Protein AF-A0A5K7YTG1-F1 (afdb_monomer)

Organism: NCBI:txid571177

Foldseek 3Di:
DDPQVVVLVVVVVVCVVQPLVRQLVCCCVVVVDDSVRSVVVVVVSVQDDPPADPLLADDPCLQVLQDQDPPPPDPPPPPDDDPDRAAAADPDCLVCLQSLLVQLVSQLVSLVSLLVDDLVSSLVRLVNDPPVCSVLSNDDDDPDPDDDDDRDHSSQVSLVSSCRSHVHDSVVSVVSSVVSVD

Structure (mmCIF, N/CA/C/O backbone):
data_AF-A0A5K7YTG1-F1
#
_entry.id   AF-A0A5K7YTG1-F1
#
loop_
_atom_site.group_PDB
_atom_site.id
_atom_site.type_symbol
_atom_site.label_atom_id
_atom_site.label_alt_id
_atom_site.label_comp_id
_atom_site.label_asym_id
_atom_site.label_entity_id
_atom_site.label_seq_id
_atom_site.pdbx_PDB_ins_code
_atom_site.Cartn_x
_atom_site.Cartn_y
_atom_site.Cartn_z
_atom_site.occupancy
_atom_site.B_iso_or_equiv
_atom_site.auth_seq_id
_atom_site.auth_comp_id
_atom_site.auth_asym_id
_atom_site.auth_atom_id
_atom_site.pdbx_PDB_model_num
ATOM 1 N N . MET A 1 1 ? -2.621 5.189 26.574 1.00 56.22 1 MET A N 1
ATOM 2 C CA . MET A 1 1 ? -3.080 4.664 25.278 1.00 56.22 1 MET A CA 1
ATOM 3 C C . MET A 1 1 ? -3.618 5.835 24.481 1.00 56.22 1 MET A C 1
ATOM 5 O O . MET A 1 1 ? -4.096 6.780 25.099 1.00 56.22 1 MET A O 1
ATOM 9 N N . ASP A 1 2 ? -3.430 5.832 23.161 1.00 80.56 2 ASP A N 1
ATOM 10 C CA . ASP A 1 2 ? -3.987 6.867 22.284 1.00 80.56 2 ASP A CA 1
ATOM 11 C C . ASP A 1 2 ? -5.504 6.657 22.146 1.00 80.56 2 ASP A C 1
ATOM 13 O O . ASP A 1 2 ? -5.976 5.522 22.046 1.00 80.56 2 ASP A O 1
ATOM 17 N N . ARG A 1 3 ? -6.262 7.754 22.127 1.00 82.44 3 ARG A N 1
ATOM 18 C CA . ARG A 1 3 ? -7.716 7.768 21.942 1.00 82.44 3 ARG A CA 1
ATOM 19 C C . ARG A 1 3 ? -8.128 7.113 20.620 1.00 82.44 3 ARG A C 1
ATOM 21 O O . ARG A 1 3 ? -9.207 6.531 20.549 1.00 82.44 3 ARG A O 1
ATOM 28 N N . ILE A 1 4 ? -7.293 7.202 19.580 1.00 82.31 4 ILE A N 1
ATOM 29 C CA . ILE A 1 4 ? -7.548 6.544 18.289 1.00 82.31 4 ILE A CA 1
ATOM 30 C C . ILE A 1 4 ? -7.448 5.019 18.433 1.00 82.31 4 ILE A C 1
ATOM 32 O O . ILE A 1 4 ? -8.312 4.299 17.934 1.00 82.31 4 ILE A O 1
ATOM 36 N N . SER A 1 5 ? -6.442 4.523 19.156 1.00 84.00 5 SER A N 1
ATOM 37 C CA . SER A 1 5 ? -6.257 3.088 19.416 1.00 84.00 5 SER A CA 1
ATOM 38 C C . SER A 1 5 ? -7.388 2.498 20.257 1.00 84.00 5 SER A C 1
ATOM 40 O O . SER A 1 5 ? -7.855 1.394 19.974 1.00 84.00 5 SER A O 1
ATOM 42 N N . GLU A 1 6 ? -7.850 3.238 21.268 1.00 86.00 6 GLU A N 1
ATOM 43 C CA . GLU A 1 6 ? -9.009 2.856 22.084 1.00 86.00 6 GLU A CA 1
ATOM 44 C C . GLU A 1 6 ? -10.272 2.765 21.222 1.00 86.00 6 GLU A C 1
ATOM 46 O O . GLU A 1 6 ? -10.951 1.740 21.235 1.00 86.00 6 GLU A O 1
ATOM 51 N N . LEU A 1 7 ? -10.529 3.783 20.393 1.00 87.12 7 LEU A N 1
ATOM 52 C CA . LEU A 1 7 ? -11.690 3.804 19.507 1.00 87.12 7 LEU A CA 1
ATOM 53 C C . LEU A 1 7 ? -11.659 2.665 18.480 1.00 87.12 7 LEU A C 1
ATOM 55 O O . LEU A 1 7 ? -12.683 2.023 18.264 1.00 87.12 7 LEU A O 1
ATOM 59 N N . LYS A 1 8 ? -10.502 2.383 17.866 1.00 88.00 8 LYS A N 1
ATOM 60 C CA . LYS A 1 8 ? -10.368 1.240 16.951 1.00 88.00 8 LYS A CA 1
ATOM 61 C C . LYS A 1 8 ? -10.681 -0.071 17.667 1.00 88.00 8 LYS A C 1
ATOM 63 O O . LYS A 1 8 ? -11.490 -0.843 17.169 1.00 88.00 8 LYS A O 1
ATOM 68 N N . SER A 1 9 ? -10.097 -0.285 18.844 1.00 87.88 9 SER A N 1
ATOM 69 C CA . SER A 1 9 ? -10.313 -1.511 19.623 1.00 87.88 9 SER A CA 1
ATOM 70 C C . SER A 1 9 ? -11.787 -1.700 19.991 1.00 87.88 9 SER A C 1
ATOM 72 O O . SER A 1 9 ? -12.299 -2.816 19.956 1.00 87.88 9 SER A O 1
ATOM 74 N N . GLU A 1 10 ? -12.491 -0.615 20.326 1.00 88.56 10 GLU A N 1
ATOM 75 C CA . GLU A 1 10 ? -13.936 -0.659 20.556 1.00 88.56 10 GLU A CA 1
ATOM 76 C C . GLU A 1 10 ? -14.699 -1.048 19.288 1.00 88.56 10 GLU A C 1
ATOM 78 O O . GLU A 1 10 ? -15.557 -1.928 19.352 1.00 88.56 10 GLU A O 1
ATOM 83 N N . ILE A 1 11 ? -14.389 -0.431 18.143 1.00 87.19 11 ILE A N 1
ATOM 84 C CA . ILE A 1 11 ? -15.052 -0.743 16.872 1.00 87.19 11 ILE A CA 1
ATOM 85 C C . ILE A 1 11 ? -14.805 -2.204 16.476 1.00 87.19 11 ILE A C 1
ATOM 87 O O . ILE A 1 11 ? -15.769 -2.898 16.158 1.00 87.19 11 ILE A O 1
ATOM 91 N N . ASP A 1 12 ? -13.566 -2.687 16.569 1.00 87.88 12 ASP A N 1
ATOM 92 C CA . ASP A 1 12 ? -13.203 -4.075 16.262 1.00 87.88 12 ASP A CA 1
ATOM 93 C C . ASP A 1 12 ? -13.998 -5.051 17.158 1.00 87.88 12 ASP A C 1
ATOM 95 O O . ASP A 1 12 ? -14.636 -5.980 16.665 1.00 87.88 12 ASP A O 1
ATOM 99 N N . LEU A 1 13 ? -14.099 -4.773 18.466 1.00 90.31 13 LEU A N 1
ATOM 100 C CA . LEU A 1 13 ? -14.924 -5.562 19.394 1.00 90.31 13 LEU A CA 1
ATOM 101 C C . LEU A 1 13 ? -16.416 -5.565 19.029 1.00 90.31 13 LEU A C 1
ATOM 103 O O . LEU A 1 13 ? -17.108 -6.560 19.266 1.00 90.31 13 LEU A O 1
ATOM 107 N N . TYR A 1 14 ? -16.948 -4.455 18.514 1.00 88.69 14 TYR A N 1
ATOM 108 C CA . TYR A 1 14 ? -18.336 -4.398 18.053 1.00 88.69 14 TYR A CA 1
ATOM 109 C C . TYR A 1 14 ? -18.538 -5.194 16.763 1.00 88.69 14 TYR A C 1
ATOM 111 O O . TYR A 1 14 ? -19.533 -5.918 16.670 1.00 88.69 14 TYR A O 1
ATOM 119 N N . ILE A 1 15 ? -17.603 -5.103 15.812 1.00 88.06 15 ILE A N 1
ATOM 120 C CA . ILE A 1 15 ? -17.620 -5.886 14.569 1.00 88.06 15 ILE A CA 1
ATOM 121 C C . ILE A 1 15 ? -17.595 -7.383 14.900 1.00 88.06 15 ILE A C 1
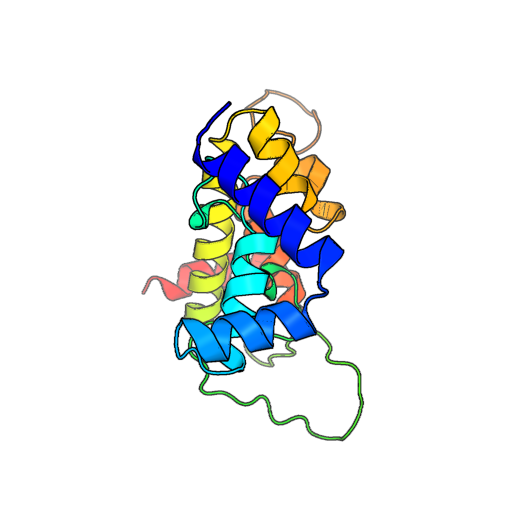ATOM 123 O O . ILE A 1 15 ? -18.460 -8.116 14.422 1.00 88.06 15 ILE A O 1
ATOM 127 N N . ASP A 1 16 ? -16.705 -7.822 15.792 1.00 89.25 16 ASP A N 1
ATOM 128 C CA . ASP A 1 16 ? -16.588 -9.227 16.205 1.00 89.25 16 ASP A CA 1
ATOM 129 C C . ASP A 1 16 ? -17.857 -9.763 16.880 1.00 89.25 16 ASP A C 1
ATOM 131 O O . ASP A 1 16 ? -18.245 -10.918 16.694 1.00 89.25 16 ASP A O 1
ATOM 135 N N . ARG A 1 17 ? -18.529 -8.931 17.686 1.00 91.12 17 ARG A N 1
ATOM 136 C CA . ARG A 1 17 ? -19.741 -9.332 18.419 1.00 91.12 17 ARG A CA 1
ATOM 137 C C . ARG A 1 17 ? -20.987 -9.390 17.545 1.00 91.12 17 ARG A C 1
ATOM 139 O O . ARG A 1 17 ? -21.848 -10.234 17.785 1.00 91.12 17 ARG A O 1
ATOM 146 N N . LEU A 1 18 ? -21.133 -8.447 16.619 1.00 89.56 18 LEU A N 1
ATOM 147 C CA . LEU A 1 18 ? -22.347 -8.284 15.815 1.00 89.56 18 LEU A CA 1
ATOM 148 C C . LEU A 1 18 ? -22.250 -8.987 14.457 1.00 89.56 18 LEU A C 1
ATOM 150 O O . LEU A 1 18 ? -23.279 -9.354 13.892 1.00 89.56 18 LEU A O 1
ATOM 154 N N . GLY A 1 19 ? -21.032 -9.190 13.958 1.00 87.88 19 GLY A N 1
ATOM 155 C CA . GLY A 1 19 ? -20.756 -9.627 12.598 1.00 87.88 19 GLY A CA 1
ATOM 156 C C . GLY A 1 19 ? -20.780 -8.466 11.599 1.00 87.88 19 GLY A C 1
ATOM 157 O O . GLY A 1 19 ? -21.518 -7.489 11.759 1.00 87.88 19 GLY A O 1
ATOM 158 N N . ALA A 1 20 ? -19.983 -8.598 10.534 1.00 84.62 20 ALA A N 1
ATOM 159 C CA . ALA A 1 20 ? -19.834 -7.578 9.494 1.00 84.62 20 ALA A CA 1
ATOM 160 C C . ALA A 1 20 ? -21.176 -7.195 8.843 1.00 84.62 20 ALA A C 1
ATOM 162 O O . ALA A 1 20 ? -21.466 -6.011 8.716 1.00 84.62 20 ALA A O 1
ATOM 163 N N . GLU A 1 21 ? -22.037 -8.172 8.529 1.00 87.25 21 GLU A N 1
ATOM 164 C CA . GLU A 1 21 ? -23.360 -7.926 7.927 1.00 87.25 21 GLU A CA 1
ATOM 165 C C . GLU A 1 21 ? -24.224 -6.997 8.788 1.00 87.25 21 GLU A C 1
ATOM 167 O O . GLU A 1 21 ? -24.794 -6.022 8.297 1.00 87.25 21 GLU A O 1
ATOM 172 N N . LYS A 1 22 ? -24.273 -7.247 10.103 1.00 89.81 22 LYS A N 1
ATOM 173 C CA . LYS A 1 22 ? -25.075 -6.432 11.016 1.00 89.81 22 LYS A CA 1
ATOM 174 C C . LYS A 1 22 ? -24.483 -5.039 11.205 1.00 89.81 22 LYS A C 1
ATOM 176 O O . LYS A 1 22 ? -25.237 -4.080 11.368 1.00 89.81 22 LYS A O 1
ATOM 181 N N . MET A 1 23 ? -23.156 -4.904 11.159 1.00 89.06 23 MET A N 1
ATOM 182 C CA . MET A 1 23 ? -22.534 -3.582 11.164 1.00 89.06 23 MET A CA 1
ATOM 183 C C . MET A 1 23 ? -22.810 -2.800 9.887 1.00 89.06 23 MET A C 1
ATOM 185 O O . MET A 1 23 ? -23.100 -1.609 9.987 1.00 89.06 23 MET A O 1
ATOM 189 N N . THR A 1 24 ? -22.796 -3.441 8.719 1.00 87.81 24 THR A N 1
ATOM 190 C CA . THR A 1 24 ? -23.185 -2.800 7.457 1.00 87.81 24 THR A CA 1
ATOM 191 C C . THR A 1 24 ? -24.612 -2.262 7.544 1.00 87.81 24 THR A C 1
ATOM 193 O O . THR A 1 24 ? -24.826 -1.084 7.265 1.00 87.81 24 THR A O 1
ATOM 196 N N . GLU A 1 25 ? -25.569 -3.056 8.041 1.00 90.31 25 GLU A N 1
ATOM 197 C CA . GLU A 1 25 ? -26.948 -2.593 8.267 1.00 90.31 25 GLU A CA 1
ATOM 198 C C . GLU A 1 25 ? -27.005 -1.364 9.190 1.00 90.31 25 GLU A C 1
ATOM 200 O O . GLU A 1 25 ? -27.645 -0.365 8.859 1.00 90.31 25 GLU A O 1
ATOM 205 N N . ILE A 1 26 ? -26.293 -1.391 10.325 1.00 89.94 26 ILE A N 1
ATOM 206 C CA . ILE A 1 26 ? -26.244 -0.258 11.264 1.00 89.94 26 ILE A CA 1
ATOM 207 C C . ILE A 1 26 ? -25.656 0.985 10.592 1.00 89.94 26 ILE A C 1
ATOM 209 O O . ILE A 1 26 ? -26.180 2.086 10.771 1.00 89.94 26 ILE A O 1
ATOM 213 N N . LEU A 1 27 ? -24.577 0.830 9.824 1.00 90.12 27 LEU A N 1
ATOM 214 C CA . LEU A 1 27 ? -23.927 1.924 9.108 1.00 90.12 27 LEU A CA 1
ATOM 215 C C . LEU A 1 27 ? -24.859 2.542 8.058 1.00 90.12 27 LEU A C 1
ATOM 217 O O . LEU A 1 27 ? -24.967 3.768 7.971 1.00 90.12 27 LEU A O 1
ATOM 221 N N . MET A 1 28 ? -25.588 1.710 7.317 1.00 91.81 28 MET A N 1
ATOM 222 C CA . MET A 1 28 ? -26.582 2.160 6.346 1.00 91.81 28 MET A CA 1
ATOM 223 C C . MET A 1 28 ? -27.742 2.900 7.023 1.00 91.81 28 MET A C 1
ATOM 225 O O . MET A 1 28 ? -28.087 4.009 6.622 1.00 91.81 28 MET A O 1
ATOM 229 N N . GLU A 1 29 ? -28.322 2.331 8.081 1.00 92.19 29 GLU A N 1
ATOM 230 C CA . GLU A 1 29 ? -29.495 2.897 8.756 1.00 92.19 29 GLU A CA 1
ATOM 231 C C . GLU A 1 29 ? -29.180 4.170 9.549 1.00 92.19 29 GLU A C 1
ATOM 233 O O . GLU A 1 29 ? -29.981 5.105 9.578 1.00 92.19 29 GLU A O 1
ATOM 238 N N . ARG A 1 30 ? -28.026 4.216 10.227 1.00 91.75 30 ARG A N 1
ATOM 239 C CA . ARG A 1 30 ? -27.682 5.309 11.152 1.00 91.75 30 ARG A CA 1
ATOM 240 C C . ARG A 1 30 ? -26.937 6.454 10.490 1.00 91.75 30 ARG A C 1
ATOM 242 O O . ARG A 1 30 ? -27.078 7.588 10.944 1.00 91.75 30 ARG A O 1
ATOM 249 N N . PHE A 1 31 ? -26.165 6.171 9.445 1.00 88.19 31 PHE A N 1
ATOM 250 C CA . PHE A 1 31 ? -25.326 7.162 8.768 1.00 88.19 31 PHE A CA 1
ATOM 251 C C . PHE A 1 31 ? -25.732 7.394 7.310 1.00 88.19 31 PHE A C 1
ATOM 253 O O . PHE A 1 31 ? -25.063 8.157 6.615 1.00 88.19 31 PHE A O 1
ATOM 260 N N . ALA A 1 32 ? -26.832 6.778 6.855 1.00 90.25 32 ALA A N 1
ATOM 261 C CA . ALA A 1 32 ? -27.335 6.879 5.484 1.00 90.25 32 ALA A CA 1
ATOM 262 C C . ALA A 1 32 ? -26.274 6.521 4.427 1.00 90.25 32 ALA A C 1
ATOM 264 O O . ALA A 1 32 ? -26.278 7.060 3.318 1.00 90.25 32 ALA A O 1
ATOM 265 N N . LEU A 1 33 ? -25.351 5.620 4.780 1.00 89.94 33 LEU A N 1
ATOM 266 C CA . LEU A 1 33 ? -24.369 5.096 3.841 1.00 89.94 33 LEU A CA 1
ATOM 267 C C . LEU A 1 33 ? -25.057 4.136 2.867 1.00 89.94 33 LEU A C 1
ATOM 269 O O . LEU A 1 33 ? -25.964 3.391 3.233 1.00 89.94 33 LEU A O 1
ATOM 273 N N . SER A 1 34 ? -24.612 4.140 1.614 1.00 91.50 34 SER A N 1
ATOM 274 C CA . SER A 1 34 ? -24.911 3.033 0.701 1.00 91.50 34 SER A CA 1
ATOM 275 C C . SER A 1 34 ? -24.171 1.766 1.138 1.00 91.50 34 SER A C 1
ATOM 277 O O . SER A 1 34 ? -23.158 1.848 1.830 1.00 91.50 34 SER A O 1
ATOM 279 N N . ASP A 1 35 ? -24.637 0.604 0.685 1.00 87.19 35 ASP A N 1
ATOM 280 C CA . ASP A 1 35 ? -24.007 -0.698 0.954 1.00 87.19 35 ASP A CA 1
ATOM 281 C C . ASP A 1 35 ? -22.500 -0.706 0.621 1.00 87.19 35 ASP A C 1
ATOM 283 O O . ASP A 1 35 ? -21.657 -1.075 1.442 1.00 87.19 35 ASP A O 1
ATOM 287 N N . ASN A 1 36 ? -22.139 -0.143 -0.539 1.00 85.38 36 ASN A N 1
ATOM 288 C CA . ASN A 1 36 ? -20.744 0.022 -0.949 1.00 85.38 36 ASN A CA 1
ATOM 289 C C . ASN A 1 36 ? -19.956 0.927 0.009 1.00 85.38 36 ASN A C 1
ATOM 291 O O . ASN A 1 36 ? -18.819 0.620 0.344 1.00 85.38 36 ASN A O 1
ATOM 295 N N . GLN A 1 37 ? -20.538 2.043 0.458 1.00 86.94 37 GLN A N 1
ATOM 296 C CA . GLN A 1 37 ? -19.859 2.965 1.375 1.00 86.94 37 GLN A CA 1
ATOM 297 C C . GLN A 1 37 ? -19.683 2.369 2.773 1.00 86.94 37 GLN A C 1
ATOM 299 O O . GLN A 1 37 ? -18.653 2.599 3.398 1.00 86.94 37 GLN A O 1
ATOM 304 N N . ALA A 1 38 ? -20.670 1.617 3.261 1.00 87.19 38 ALA A N 1
ATOM 305 C CA . ALA A 1 38 ? -20.587 0.926 4.541 1.00 87.19 38 ALA A CA 1
ATOM 306 C C . ALA A 1 38 ? -19.524 -0.182 4.502 1.00 87.19 38 ALA A C 1
ATOM 308 O O . ALA A 1 38 ? -18.687 -0.247 5.399 1.00 87.19 38 ALA A O 1
ATOM 309 N N . SER A 1 39 ? -19.487 -0.969 3.422 1.00 83.31 39 SER A N 1
ATOM 310 C CA . SER A 1 39 ? -18.453 -1.989 3.207 1.00 83.31 39 SER A CA 1
ATOM 311 C C . SER A 1 39 ? -17.055 -1.366 3.133 1.00 83.31 39 SER A C 1
ATOM 313 O O . SER A 1 39 ? -16.175 -1.747 3.895 1.00 83.31 39 SER A O 1
ATOM 315 N N . SER A 1 40 ? -16.870 -0.313 2.324 1.00 83.44 40 SER A N 1
ATOM 316 C CA . SER A 1 40 ? -15.584 0.395 2.240 1.00 83.44 40 SER A CA 1
ATOM 317 C C . SER A 1 40 ? -15.158 1.043 3.560 1.00 83.44 40 SER A C 1
ATOM 319 O O . SER A 1 40 ? -13.965 1.163 3.826 1.00 83.44 40 SER A O 1
ATOM 321 N N . PHE A 1 41 ? -16.105 1.487 4.391 1.00 86.50 41 PHE A N 1
ATOM 322 C CA . PHE A 1 41 ? -15.788 2.003 5.720 1.00 86.50 41 PHE A CA 1
ATOM 323 C C . PHE A 1 41 ? -15.258 0.896 6.637 1.00 86.50 41 PHE A C 1
ATOM 325 O O . PHE A 1 41 ? -14.251 1.107 7.309 1.00 86.50 41 PHE A O 1
ATOM 332 N N . LEU A 1 42 ? -15.905 -0.272 6.654 1.00 87.00 42 LEU A N 1
ATOM 333 C CA . LEU A 1 42 ? -15.442 -1.415 7.443 1.00 87.00 42 LEU A CA 1
ATOM 334 C C . LEU A 1 42 ? -14.057 -1.881 6.984 1.00 87.00 42 LEU A C 1
ATOM 336 O O . LEU A 1 42 ? -13.177 -2.040 7.826 1.00 87.00 42 LEU A O 1
ATOM 340 N N . ASP A 1 43 ? -13.837 -1.974 5.672 1.00 83.19 43 ASP A N 1
ATOM 341 C CA . ASP A 1 43 ? -12.527 -2.305 5.101 1.00 83.19 43 ASP A CA 1
ATOM 342 C C . ASP A 1 43 ? -11.455 -1.287 5.521 1.00 83.19 43 ASP A C 1
ATOM 344 O O . ASP A 1 43 ? -10.319 -1.653 5.818 1.00 83.19 43 ASP A O 1
ATOM 348 N N . LEU A 1 44 ? -11.800 0.005 5.586 1.00 83.69 44 LEU A N 1
ATOM 349 C CA . LEU A 1 44 ? -10.878 1.050 6.033 1.00 83.69 44 LEU A CA 1
ATOM 350 C C . LEU A 1 44 ? -10.540 0.917 7.522 1.00 83.69 44 LEU A C 1
ATOM 352 O O . LEU A 1 44 ? -9.382 1.100 7.895 1.00 83.69 44 LEU A O 1
ATOM 356 N N . ILE A 1 45 ? -11.520 0.598 8.371 1.00 86.94 45 ILE A N 1
ATOM 357 C CA . ILE A 1 45 ? -11.292 0.394 9.807 1.00 86.94 45 ILE A CA 1
ATOM 358 C C . ILE A 1 45 ? -10.432 -0.843 10.061 1.00 86.94 45 ILE A C 1
ATOM 360 O O . ILE A 1 45 ? -9.497 -0.767 10.863 1.00 86.94 45 ILE A O 1
ATOM 364 N N . ASP A 1 46 ? -10.705 -1.951 9.373 1.00 84.00 46 ASP A N 1
ATOM 365 C CA . ASP A 1 46 ? -9.905 -3.176 9.464 1.00 84.00 46 ASP A CA 1
ATOM 366 C C . ASP A 1 46 ? -8.459 -2.912 9.012 1.00 84.00 46 ASP A C 1
ATOM 368 O O . ASP A 1 46 ? -7.475 -3.281 9.667 1.00 84.00 46 ASP A O 1
ATOM 372 N N . ASN A 1 47 ? -8.312 -2.122 7.945 1.00 82.19 47 ASN A N 1
ATOM 373 C CA . ASN A 1 47 ? -7.007 -1.771 7.418 1.00 82.19 47 ASN A CA 1
ATOM 374 C C . ASN A 1 47 ? -6.255 -0.684 8.199 1.00 82.19 47 ASN A C 1
ATOM 376 O O . ASN A 1 47 ? -5.042 -0.532 8.016 1.00 82.19 47 ASN A O 1
ATOM 380 N N . MET A 1 48 ? -6.908 0.022 9.117 1.00 86.75 48 MET A N 1
ATOM 381 C CA . MET A 1 48 ? -6.284 1.089 9.889 1.00 86.75 48 MET A CA 1
ATOM 382 C C . MET A 1 48 ? -5.278 0.540 10.908 1.00 86.75 48 MET A C 1
ATOM 384 O O . MET A 1 48 ? -5.589 -0.342 11.706 1.00 86.75 48 MET A O 1
ATOM 388 N N . ILE A 1 49 ? -4.079 1.121 10.936 1.00 87.56 49 ILE A N 1
ATOM 389 C CA . ILE A 1 49 ? -3.112 0.935 12.023 1.00 87.56 49 ILE A CA 1
ATOM 390 C C . ILE A 1 49 ? -3.088 2.245 12.818 1.00 87.56 49 ILE A C 1
ATOM 392 O O . ILE A 1 49 ? -2.810 3.291 12.224 1.00 87.56 49 ILE A O 1
ATOM 396 N 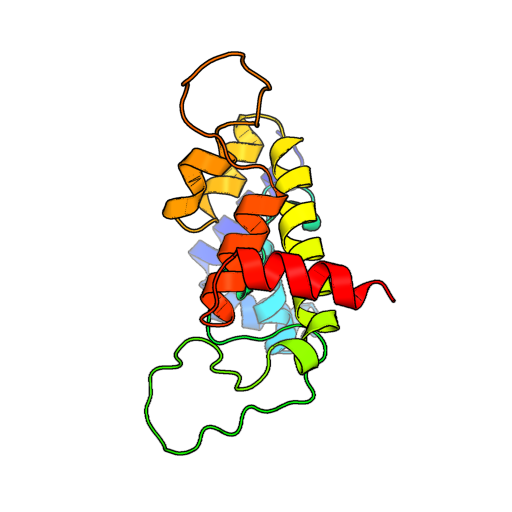N . PRO A 1 50 ? -3.399 2.234 14.129 1.00 86.06 50 PRO A N 1
ATOM 397 C CA . PRO A 1 50 ? -3.423 3.457 14.918 1.00 86.06 50 PRO A CA 1
ATOM 398 C C . PRO A 1 50 ? -2.108 4.234 14.823 1.00 86.06 50 PRO A C 1
ATOM 400 O O . PRO A 1 50 ? -1.016 3.662 14.849 1.00 86.06 50 PRO A O 1
ATOM 403 N N . ASP A 1 51 ? -2.226 5.554 14.696 1.00 84.12 51 ASP A N 1
ATOM 404 C CA . ASP A 1 51 ? -1.105 6.493 14.610 1.00 84.12 51 ASP A CA 1
ATOM 405 C C . ASP A 1 51 ? -0.142 6.255 13.428 1.00 84.12 51 ASP A C 1
ATOM 407 O O . ASP A 1 51 ? 1.021 6.686 13.471 1.00 84.12 51 ASP A O 1
ATOM 411 N N . VAL A 1 52 ? -0.611 5.563 12.384 1.00 87.69 52 VAL A N 1
ATOM 412 C CA . VAL A 1 52 ? 0.055 5.407 11.087 1.00 87.69 52 VAL A CA 1
ATOM 413 C C . VAL A 1 52 ? -0.793 6.095 10.020 1.00 87.69 52 VAL A C 1
ATOM 415 O O . VAL A 1 52 ? -2.001 5.889 9.938 1.00 87.69 52 VAL A O 1
ATOM 418 N N . SER A 1 53 ? -0.155 6.931 9.199 1.00 86.25 53 SER A N 1
ATOM 419 C CA . SER A 1 53 ? -0.832 7.599 8.083 1.00 86.25 53 SER A CA 1
ATOM 420 C C . SER A 1 53 ? -1.281 6.577 7.044 1.00 86.25 53 SER A C 1
ATOM 422 O O . SER A 1 53 ? -0.520 5.662 6.726 1.00 86.25 53 SER A O 1
ATOM 424 N N . TYR A 1 54 ? -2.470 6.766 6.472 1.00 84.19 54 TYR A N 1
ATOM 425 C CA . TYR A 1 54 ? -3.022 5.870 5.452 1.00 84.19 54 TYR A CA 1
ATOM 426 C C . TYR A 1 54 ? -2.061 5.666 4.267 1.00 84.19 54 TYR A C 1
ATOM 428 O O . TYR A 1 54 ? -1.915 4.554 3.777 1.00 84.19 54 TYR A O 1
ATOM 436 N N . GLU A 1 55 ? -1.316 6.699 3.859 1.00 87.50 55 GLU A N 1
ATOM 437 C CA . GLU A 1 55 ? -0.366 6.630 2.739 1.00 87.50 55 GLU A CA 1
ATOM 438 C C . GLU A 1 55 ? 0.861 5.742 3.008 1.00 87.50 55 GLU A C 1
ATOM 440 O O . GLU A 1 55 ? 1.583 5.388 2.074 1.00 87.50 55 GLU A O 1
ATOM 445 N N . ALA A 1 56 ? 1.125 5.404 4.275 1.00 89.62 56 ALA A N 1
ATOM 446 C CA . ALA A 1 56 ? 2.189 4.484 4.668 1.00 89.62 56 ALA A CA 1
ATOM 447 C C . ALA A 1 56 ? 1.726 3.019 4.685 1.00 89.62 56 ALA A C 1
ATOM 449 O O . ALA A 1 56 ? 2.552 2.133 4.880 1.00 89.62 56 ALA A O 1
ATOM 450 N N . ILE A 1 57 ? 0.434 2.753 4.494 1.00 89.25 57 ILE A N 1
ATOM 451 C CA . ILE A 1 57 ? -0.135 1.405 4.470 1.00 89.25 57 ILE A CA 1
ATOM 452 C C . ILE A 1 57 ? -0.206 0.953 3.002 1.00 89.25 57 ILE A C 1
ATOM 454 O O . ILE A 1 57 ? -0.629 1.738 2.151 1.00 89.25 57 ILE A O 1
ATOM 458 N N . PRO A 1 58 ? 0.239 -0.272 2.657 1.00 88.38 58 PRO A N 1
ATOM 459 C CA . PRO A 1 58 ? 0.080 -0.777 1.300 1.00 88.38 58 PRO A CA 1
ATOM 460 C C . PRO A 1 58 ? -1.404 -0.889 0.968 1.00 88.38 58 PRO A C 1
ATOM 462 O O . PRO A 1 58 ? -2.188 -1.391 1.768 1.00 88.38 58 PRO A O 1
ATOM 465 N N . GLU A 1 59 ? -1.786 -0.460 -0.226 1.00 85.56 59 GLU A N 1
ATOM 466 C CA . GLU A 1 59 ? -3.152 -0.676 -0.683 1.00 85.56 59 GLU A CA 1
ATOM 467 C C . GLU A 1 59 ? -3.316 -2.094 -1.241 1.00 85.56 59 GLU A C 1
ATOM 469 O O . GLU A 1 59 ? -2.400 -2.620 -1.876 1.00 85.56 59 GLU A O 1
ATOM 474 N N . ASP A 1 60 ? -4.504 -2.683 -1.094 1.00 82.19 60 ASP A N 1
ATOM 475 C CA . ASP A 1 60 ? -4.795 -4.074 -1.487 1.00 82.19 60 ASP A CA 1
ATOM 476 C C . ASP A 1 60 ? -4.390 -4.405 -2.928 1.00 82.19 60 ASP A C 1
ATOM 478 O O . ASP A 1 60 ? -3.928 -5.503 -3.252 1.00 82.19 60 ASP A O 1
ATOM 482 N N . TRP A 1 61 ? -4.532 -3.429 -3.825 1.00 83.81 61 TRP A N 1
ATOM 483 C CA . TRP A 1 61 ? -4.217 -3.618 -5.232 1.00 83.81 61 TRP A CA 1
ATOM 484 C C . TRP A 1 61 ? -2.714 -3.715 -5.499 1.00 83.81 61 TRP A C 1
ATOM 486 O O . TRP A 1 61 ? -2.368 -4.219 -6.567 1.00 83.81 61 TRP A O 1
ATOM 496 N N . PHE A 1 62 ? -1.820 -3.279 -4.594 1.00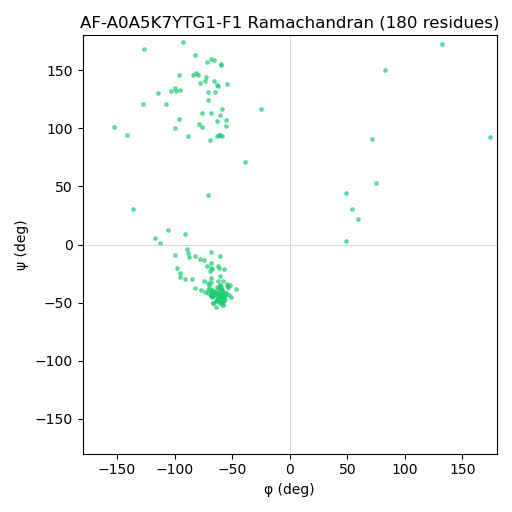 87.38 62 PHE A N 1
ATOM 497 C CA . PHE A 1 62 ? -0.363 -3.208 -4.815 1.00 87.38 62 PHE A CA 1
ATOM 498 C C . PHE A 1 62 ? 0.226 -4.543 -5.265 1.00 87.38 62 PHE A C 1
ATOM 500 O O . PHE A 1 62 ? 1.117 -4.552 -6.110 1.00 87.38 62 PHE A O 1
ATOM 507 N N . PHE A 1 63 ? -0.305 -5.666 -4.784 1.00 83.50 63 PHE A N 1
ATOM 508 C CA . PHE A 1 63 ? 0.188 -6.996 -5.156 1.00 83.50 63 PHE A CA 1
ATOM 509 C C . PHE A 1 63 ? -0.802 -7.817 -5.986 1.00 83.50 63 PHE A C 1
ATOM 511 O O . PHE A 1 63 ? -0.487 -8.948 -6.369 1.00 83.50 63 PHE A O 1
ATOM 518 N N . ASP A 1 64 ? -1.979 -7.272 -6.314 1.00 82.31 64 ASP A N 1
ATOM 519 C CA . ASP A 1 64 ? -2.908 -7.953 -7.214 1.00 82.31 64 ASP A CA 1
ATOM 520 C C . ASP A 1 64 ? -2.437 -7.823 -8.666 1.00 82.31 64 ASP A C 1
ATOM 522 O O . ASP A 1 64 ? -2.682 -6.826 -9.341 1.00 82.31 64 ASP A O 1
ATOM 526 N N . VAL A 1 65 ? -1.813 -8.879 -9.185 1.00 76.88 65 VAL A N 1
ATOM 527 C CA . VAL A 1 65 ? -1.318 -8.947 -10.569 1.00 76.88 65 VAL A CA 1
ATOM 528 C C . VAL A 1 65 ? -2.408 -8.806 -11.645 1.00 76.88 65 VAL A C 1
ATOM 530 O O . VAL A 1 65 ? -2.079 -8.707 -12.827 1.00 76.88 65 VAL A O 1
ATOM 533 N N . ARG A 1 66 ? -3.692 -8.831 -11.268 1.00 68.12 66 ARG A N 1
ATOM 534 C CA . ARG A 1 66 ? -4.851 -8.786 -12.174 1.00 68.12 66 ARG A CA 1
ATOM 535 C C . ARG A 1 66 ? -5.449 -7.390 -12.315 1.00 68.12 66 ARG A C 1
ATOM 537 O O . ARG A 1 66 ? -6.187 -7.159 -13.270 1.00 68.12 66 ARG A O 1
ATOM 544 N N . VAL A 1 67 ? -5.182 -6.500 -11.364 1.00 65.25 67 VAL A N 1
ATOM 545 C CA . VAL A 1 67 ? -5.784 -5.162 -11.296 1.00 65.25 67 VAL A CA 1
ATOM 546 C C . VAL A 1 67 ? -4.836 -4.146 -11.925 1.00 65.25 67 VAL A C 1
ATOM 548 O O . VAL A 1 67 ? -3.621 -4.284 -11.823 1.00 65.25 67 VAL A O 1
ATOM 551 N N . HIS A 1 68 ? -5.374 -3.119 -12.575 1.00 62.31 68 HIS A N 1
ATOM 552 C CA . HIS A 1 68 ? -4.618 -1.945 -13.007 1.00 62.31 68 HIS A CA 1
ATOM 553 C C . HIS A 1 68 ? -5.340 -0.713 -12.479 1.00 62.31 68 HIS A C 1
ATOM 555 O O . HIS A 1 68 ? -6.514 -0.556 -12.780 1.00 62.31 68 HIS A O 1
ATOM 561 N N . ARG A 1 69 ? -4.692 0.120 -11.658 1.00 56.91 69 ARG A N 1
ATOM 562 C CA . ARG A 1 69 ? -5.391 1.230 -10.982 1.00 56.91 69 ARG A CA 1
ATOM 563 C C . ARG A 1 69 ? -5.286 2.566 -11.716 1.00 56.91 69 ARG A C 1
ATOM 565 O O . ARG A 1 69 ? -6.160 3.418 -11.573 1.00 56.91 69 ARG A O 1
ATOM 572 N N . VAL A 1 70 ? -4.221 2.790 -12.487 1.00 51.53 70 VAL A N 1
ATOM 573 C CA . VAL A 1 70 ? -3.998 4.095 -13.121 1.00 51.53 70 VAL A CA 1
ATOM 574 C C . VAL A 1 70 ? -4.876 4.236 -14.369 1.00 51.53 70 VAL A C 1
ATOM 576 O O . VAL A 1 70 ? -4.579 3.673 -15.419 1.00 51.53 70 VAL A O 1
ATOM 579 N N . GLY A 1 71 ? -5.952 5.021 -14.230 1.00 45.31 71 GLY A N 1
ATOM 580 C CA . GLY A 1 71 ? -6.762 5.556 -15.327 1.00 45.31 71 GLY A CA 1
ATOM 581 C C . GLY A 1 71 ? -7.692 4.559 -16.020 1.00 45.31 71 GLY A C 1
ATOM 582 O O . GLY A 1 71 ? -7.640 4.497 -17.247 1.00 45.31 71 GLY A O 1
ATOM 583 N N . ASP A 1 72 ? -8.534 3.835 -15.263 1.00 46.62 72 ASP A N 1
ATOM 584 C CA . ASP A 1 72 ? -9.560 2.847 -15.684 1.00 46.62 72 ASP A CA 1
ATOM 585 C C . ASP A 1 72 ? -10.356 3.196 -16.969 1.00 46.62 72 ASP A C 1
ATOM 587 O O . ASP A 1 72 ? -11.552 3.480 -16.976 1.00 46.62 72 ASP A O 1
ATOM 591 N N . THR A 1 73 ? -9.687 3.130 -18.117 1.00 36.78 73 THR A N 1
ATOM 592 C CA . THR A 1 73 ? -10.248 3.244 -19.469 1.00 36.78 73 THR A CA 1
ATOM 593 C C . THR A 1 73 ? -9.656 2.188 -20.387 1.00 36.78 73 THR A C 1
ATOM 595 O O . THR A 1 73 ? -9.579 2.378 -21.591 1.00 36.78 73 THR A O 1
ATOM 598 N N . TYR A 1 74 ? -9.291 1.028 -19.847 1.00 40.12 74 TYR A N 1
ATOM 599 C CA . TYR A 1 74 ? -9.164 -0.178 -20.653 1.00 40.12 74 TYR A CA 1
ATOM 600 C C . TYR A 1 74 ? -9.690 -1.350 -19.843 1.00 40.12 74 TYR A C 1
ATOM 602 O O . TYR A 1 74 ? -8.964 -1.992 -19.089 1.00 40.12 74 TYR A O 1
ATOM 610 N N . SER A 1 75 ? -10.970 -1.662 -20.046 1.00 37.22 75 SER A N 1
ATOM 611 C CA . SER A 1 75 ? -11.449 -3.018 -19.842 1.00 37.22 75 SER A CA 1
ATOM 612 C C . SER A 1 75 ? -10.574 -3.913 -20.715 1.00 37.22 75 SER A C 1
ATOM 614 O O . SER A 1 75 ? -10.710 -3.959 -21.939 1.00 37.22 75 SER A O 1
ATOM 616 N N . VAL A 1 76 ? -9.604 -4.589 -20.098 1.00 40.91 76 VAL A N 1
ATOM 617 C CA . VAL A 1 76 ? -8.917 -5.696 -20.750 1.00 40.91 76 VAL A CA 1
ATOM 618 C C . VAL A 1 76 ? -10.010 -6.726 -20.974 1.00 40.91 76 VAL A C 1
ATOM 620 O O . VAL A 1 76 ? -10.375 -7.471 -20.068 1.00 40.91 76 VAL A O 1
ATOM 623 N N . SER A 1 77 ? -10.613 -6.682 -22.163 1.00 35.25 77 SER A N 1
ATOM 624 C CA . SER A 1 77 ? -11.656 -7.603 -22.574 1.00 35.25 77 SER A CA 1
ATOM 625 C C . SER A 1 77 ? -11.079 -8.998 -22.400 1.00 35.25 77 SER A C 1
ATOM 627 O O . SER A 1 77 ? -10.175 -9.396 -23.144 1.00 35.25 77 SER A O 1
ATOM 629 N N . GLN A 1 78 ? -11.566 -9.701 -21.380 1.00 40.62 78 GLN A N 1
ATOM 630 C CA . GLN A 1 78 ? -11.307 -11.110 -21.169 1.00 40.62 78 GLN A CA 1
ATOM 631 C C . GLN A 1 78 ? -11.862 -11.836 -22.390 1.00 40.62 78 GLN A C 1
ATOM 633 O O . GLN A 1 78 ? -13.055 -12.120 -22.480 1.00 40.62 78 GLN A O 1
ATOM 638 N N . LYS A 1 79 ? -11.001 -12.081 -23.379 1.00 35.34 79 LYS A N 1
ATOM 639 C CA . LYS A 1 79 ? -11.301 -13.076 -24.395 1.00 35.34 79 LYS A CA 1
ATOM 640 C C . LYS A 1 79 ? -11.253 -14.419 -23.681 1.00 35.34 79 LYS A C 1
ATOM 642 O O . LYS A 1 79 ? -10.197 -14.830 -23.214 1.00 35.34 79 LYS A O 1
ATOM 647 N N . ASP A 1 80 ? -12.424 -15.029 -23.594 1.00 35.03 80 ASP A N 1
ATOM 648 C CA . ASP A 1 80 ? -12.672 -16.396 -23.157 1.00 35.03 80 ASP A CA 1
ATOM 649 C C . ASP A 1 80 ? -12.471 -16.656 -21.663 1.00 35.03 80 ASP A C 1
ATOM 651 O O . ASP A 1 80 ? -11.385 -17.024 -21.221 1.00 35.03 80 ASP A O 1
ATOM 655 N N . GLY A 1 81 ? -13.566 -16.490 -20.903 1.00 37.75 81 GLY A N 1
ATOM 656 C CA . GLY A 1 81 ? -14.209 -17.509 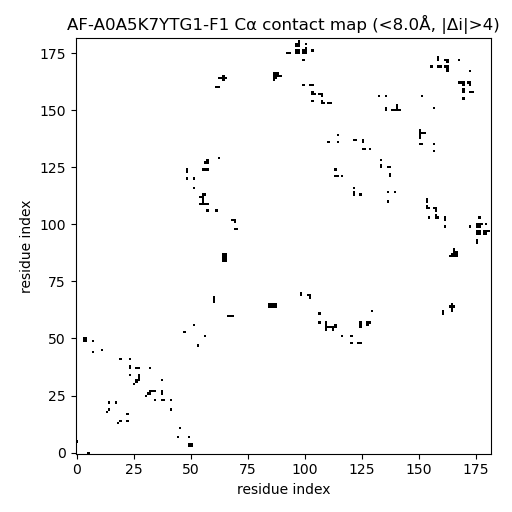-20.044 1.00 37.75 81 GLY A CA 1
ATOM 657 C C . GLY A 1 81 ? -13.380 -18.350 -19.062 1.00 37.75 81 GLY A C 1
ATOM 658 O O . GLY A 1 81 ? -13.929 -19.217 -18.385 1.00 37.75 81 GLY A O 1
ATOM 659 N N . SER A 1 82 ? -12.080 -18.123 -18.947 1.00 37.50 82 SER A N 1
ATOM 660 C CA . SER A 1 82 ? -11.166 -18.873 -18.105 1.00 37.50 82 SER A CA 1
ATOM 661 C C . SER A 1 82 ? -10.939 -18.082 -16.825 1.00 37.50 82 SER A C 1
ATOM 663 O O . SER A 1 82 ? -10.197 -17.105 -16.747 1.00 37.50 82 SER A O 1
ATOM 665 N N . LYS A 1 83 ? -11.649 -18.517 -15.786 1.00 44.31 83 LYS A N 1
ATOM 666 C CA . LYS A 1 83 ? -11.442 -18.103 -14.402 1.00 44.31 83 LYS A CA 1
ATOM 667 C C . LYS A 1 83 ? -10.006 -18.441 -13.990 1.00 44.31 83 LYS A C 1
ATOM 669 O O . LYS A 1 83 ? -9.751 -19.569 -13.580 1.00 44.31 83 LYS A O 1
ATOM 674 N N . ARG A 1 84 ? -9.088 -17.481 -14.143 1.00 45.00 84 ARG A N 1
ATOM 675 C CA . ARG A 1 84 ? -7.840 -17.257 -13.381 1.00 45.00 84 ARG A CA 1
ATOM 676 C C . ARG A 1 84 ? -7.087 -16.115 -14.069 1.00 45.00 84 ARG A C 1
ATOM 678 O O . ARG A 1 84 ? -6.351 -16.335 -15.026 1.00 45.00 84 ARG A O 1
ATOM 685 N N . GLY A 1 85 ? -7.324 -14.887 -13.604 1.00 45.53 85 GLY A N 1
ATOM 686 C CA . GLY A 1 85 ? -6.606 -13.704 -14.075 1.00 45.53 85 GLY A CA 1
ATOM 687 C C . GLY A 1 85 ? -5.108 -13.880 -13.841 1.00 45.53 85 GLY A C 1
ATOM 688 O O . GLY A 1 85 ? -4.675 -14.054 -12.705 1.00 45.53 85 GLY A O 1
ATOM 689 N N . GLY A 1 86 ? -4.345 -13.913 -14.929 1.00 53.91 86 GLY A N 1
ATOM 690 C CA . GLY A 1 86 ? -2.890 -13.866 -14.900 1.00 53.91 86 GLY A CA 1
ATOM 691 C C . GLY A 1 86 ? -2.388 -12.427 -15.026 1.00 53.91 86 GLY A C 1
ATOM 692 O O . GLY A 1 86 ? -3.186 -11.522 -15.274 1.00 53.91 86 GLY A O 1
ATOM 693 N N . PRO A 1 87 ? -1.073 -12.217 -14.893 1.00 63.88 87 PRO A N 1
ATOM 694 C CA . PRO A 1 87 ? -0.486 -10.893 -15.013 1.00 63.88 87 PRO A CA 1
ATOM 695 C C . PRO A 1 87 ? -0.754 -10.256 -16.385 1.00 63.88 87 PRO A C 1
ATOM 697 O O . PRO A 1 87 ? -0.976 -10.953 -17.384 1.00 63.88 87 PRO A O 1
ATOM 700 N N . ILE A 1 88 ? -0.735 -8.923 -16.435 1.00 68.12 88 ILE A N 1
ATOM 701 C CA . ILE A 1 88 ? -1.062 -8.124 -17.618 1.00 68.12 88 ILE A CA 1
ATOM 702 C C . ILE A 1 88 ? -0.052 -8.434 -18.727 1.00 68.12 88 ILE A C 1
ATOM 704 O O . ILE A 1 88 ? 1.102 -8.010 -1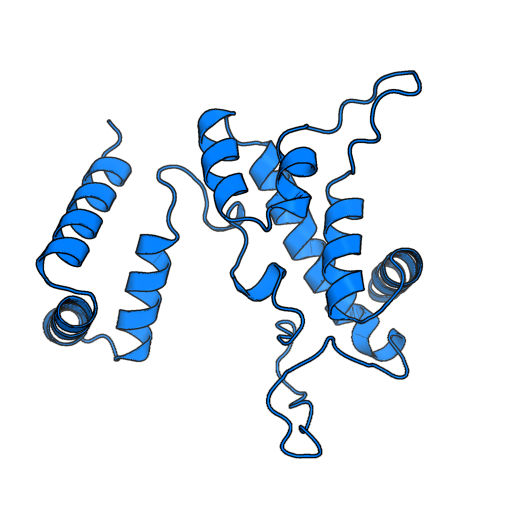8.699 1.00 68.12 88 ILE A O 1
ATOM 708 N N . ARG A 1 89 ? -0.491 -9.177 -19.748 1.00 62.22 89 ARG A N 1
ATOM 709 C CA . ARG A 1 89 ? 0.330 -9.500 -20.921 1.00 62.22 89 ARG A CA 1
ATOM 710 C C . ARG A 1 89 ? 0.176 -8.421 -21.981 1.00 62.22 89 ARG A C 1
ATOM 712 O O . ARG A 1 89 ? -0.713 -8.487 -22.828 1.00 62.22 89 ARG A O 1
ATOM 719 N N . CYS A 1 90 ? 1.065 -7.434 -21.962 1.00 59.47 90 CYS A N 1
ATOM 720 C CA . CYS A 1 90 ? 1.068 -6.375 -22.962 1.00 59.47 90 CYS A CA 1
ATOM 721 C C . CYS A 1 90 ? 2.101 -6.626 -24.072 1.00 59.47 90 CYS A C 1
ATOM 723 O O . CYS A 1 90 ? 3.272 -6.875 -23.804 1.00 59.47 90 CYS A O 1
ATOM 725 N N . LYS A 1 91 ? 1.689 -6.482 -25.342 1.00 58.84 91 LYS A N 1
ATOM 726 C CA . LYS A 1 91 ? 2.602 -6.546 -26.503 1.00 58.84 91 LYS A CA 1
ATOM 727 C C . LYS A 1 91 ? 3.586 -5.368 -26.561 1.00 58.84 91 LYS A C 1
ATOM 729 O O . LYS A 1 91 ? 4.600 -5.460 -27.243 1.00 58.84 91 LYS A O 1
ATOM 734 N N . SER A 1 92 ? 3.279 -4.247 -25.901 1.00 70.50 92 SER A N 1
ATOM 735 C CA . SER A 1 92 ? 4.146 -3.067 -25.857 1.00 70.50 92 SER A CA 1
ATOM 736 C C . SER A 1 92 ? 3.926 -2.256 -24.580 1.00 70.50 92 SER A C 1
ATOM 738 O O . SER A 1 92 ? 3.003 -1.446 -24.490 1.00 70.50 92 SER A O 1
ATOM 740 N N . LEU A 1 93 ? 4.828 -2.430 -23.613 1.00 74.12 93 LEU A N 1
ATOM 741 C CA . LEU A 1 93 ? 4.846 -1.669 -22.357 1.00 74.12 93 LEU A CA 1
ATOM 742 C C . LEU A 1 93 ? 5.032 -0.161 -22.570 1.00 74.12 93 LEU A C 1
ATOM 744 O O . LEU A 1 93 ? 4.624 0.628 -21.728 1.00 74.12 93 LEU A O 1
ATOM 748 N N . LYS A 1 94 ? 5.554 0.257 -23.731 1.00 78.62 94 LYS A N 1
ATOM 749 C CA . LYS A 1 94 ? 5.684 1.674 -24.101 1.00 78.62 94 LYS A CA 1
ATOM 750 C C . LYS A 1 94 ? 4.355 2.429 -24.012 1.00 78.62 94 LYS A C 1
ATOM 752 O O . LYS A 1 94 ? 4.354 3.594 -23.636 1.00 78.62 94 LYS A O 1
ATOM 757 N N . LYS A 1 95 ? 3.233 1.776 -24.337 1.00 79.31 95 LYS A N 1
ATOM 758 C CA . LYS A 1 95 ? 1.896 2.391 -24.256 1.00 79.31 95 LYS A CA 1
ATOM 759 C C . LYS A 1 95 ? 1.439 2.657 -22.819 1.00 79.31 95 LYS A C 1
ATOM 761 O O . LYS A 1 95 ? 0.613 3.532 -22.619 1.00 79.31 95 LYS A O 1
ATOM 766 N N . PHE A 1 96 ? 2.007 1.937 -21.857 1.00 79.44 96 PHE A N 1
ATOM 767 C CA . PHE A 1 96 ? 1.695 2.021 -20.432 1.00 79.44 96 PHE A CA 1
ATOM 768 C C . PHE A 1 96 ? 2.800 2.743 -19.654 1.00 79.44 96 PHE A C 1
ATOM 770 O O . PHE A 1 96 ? 2.837 2.675 -18.436 1.00 79.44 96 PHE A O 1
ATOM 777 N N . ALA A 1 97 ? 3.737 3.420 -20.331 1.00 84.31 97 ALA A N 1
ATOM 778 C CA . ALA A 1 97 ? 4.902 4.009 -19.671 1.00 84.31 97 ALA A CA 1
ATOM 779 C C . ALA A 1 97 ? 4.525 5.036 -18.590 1.00 84.31 97 ALA A C 1
ATOM 781 O O . ALA A 1 97 ? 5.184 5.091 -17.554 1.00 84.31 97 ALA A O 1
ATOM 782 N N . LYS A 1 98 ? 3.455 5.809 -18.821 1.00 85.31 98 LYS A N 1
ATOM 783 C CA . LYS A 1 98 ? 2.895 6.734 -17.831 1.00 85.31 98 LYS A CA 1
ATOM 784 C C . LYS A 1 98 ? 2.358 5.972 -16.618 1.00 85.31 98 LYS A C 1
ATOM 786 O O . LYS A 1 98 ? 2.813 6.217 -15.509 1.00 85.31 98 LYS A O 1
ATOM 791 N N . ASP A 1 99 ? 1.479 5.005 -16.848 1.00 85.38 99 ASP A N 1
ATOM 792 C CA . ASP A 1 99 ? 0.846 4.234 -15.779 1.00 85.38 99 ASP A CA 1
ATOM 793 C C . ASP A 1 99 ? 1.861 3.439 -14.949 1.00 85.38 99 ASP A C 1
ATOM 795 O O . ASP A 1 99 ? 1.820 3.467 -13.726 1.00 85.38 99 ASP A O 1
ATOM 799 N N . ILE A 1 100 ? 2.833 2.803 -15.610 1.00 87.56 100 ILE A N 1
ATOM 800 C CA . ILE A 1 100 ? 3.960 2.111 -14.973 1.00 87.56 100 ILE A CA 1
ATOM 801 C C . ILE A 1 100 ? 4.744 3.071 -14.072 1.00 87.56 100 ILE A C 1
ATOM 803 O O . ILE A 1 100 ? 5.172 2.683 -12.986 1.00 87.56 100 ILE A O 1
ATOM 807 N N . ARG A 1 101 ? 4.965 4.316 -14.519 1.00 88.62 101 ARG A N 1
ATOM 808 C CA . ARG A 1 101 ? 5.677 5.329 -13.733 1.00 88.62 101 ARG A CA 1
ATOM 809 C C . ARG A 1 101 ? 4.882 5.717 -12.493 1.00 88.62 101 ARG A C 1
ATOM 811 O O . ARG A 1 101 ? 5.447 5.707 -11.406 1.00 88.62 101 ARG A O 1
ATOM 818 N N . GLU A 1 102 ? 3.609 6.051 -12.670 1.00 90.12 102 GLU A N 1
ATOM 819 C CA . GLU A 1 102 ? 2.724 6.491 -11.589 1.00 90.12 102 GLU A CA 1
ATOM 820 C C . GLU A 1 102 ? 2.536 5.386 -10.547 1.00 90.12 102 GLU A C 1
ATOM 822 O O . GLU A 1 102 ? 2.724 5.628 -9.359 1.00 90.12 102 GLU A O 1
ATOM 827 N N . GLU A 1 103 ? 2.285 4.153 -10.987 1.00 90.12 103 GLU A N 1
ATOM 828 C CA . GLU A 1 103 ? 2.168 2.994 -10.103 1.00 90.12 103 GLU A CA 1
ATOM 829 C C . GLU A 1 103 ? 3.458 2.750 -9.308 1.00 90.12 103 GLU A C 1
ATOM 831 O O . GLU A 1 103 ? 3.429 2.616 -8.083 1.00 90.12 103 GLU A O 1
ATOM 836 N N . ARG A 1 104 ? 4.611 2.750 -9.993 1.00 92.12 104 ARG A N 1
ATOM 837 C CA . ARG A 1 104 ? 5.922 2.602 -9.349 1.00 92.12 104 ARG A CA 1
ATOM 838 C C . ARG A 1 104 ? 6.164 3.706 -8.323 1.00 92.12 104 ARG A C 1
ATOM 840 O O . ARG A 1 104 ? 6.707 3.424 -7.259 1.00 92.12 104 ARG A O 1
ATOM 847 N N . ASP A 1 105 ? 5.828 4.949 -8.655 1.00 92.62 105 ASP A N 1
ATOM 848 C CA . ASP A 1 105 ? 6.052 6.097 -7.777 1.00 92.62 105 ASP A CA 1
ATOM 849 C C . ASP A 1 105 ? 5.184 6.005 -6.514 1.00 92.62 105 ASP A C 1
ATOM 851 O O . ASP A 1 105 ? 5.727 6.155 -5.424 1.00 92.62 105 ASP A O 1
ATOM 855 N N . ILE A 1 106 ? 3.903 5.637 -6.640 1.00 92.56 106 ILE A N 1
ATOM 856 C CA . ILE A 1 106 ? 3.008 5.411 -5.491 1.00 92.56 106 ILE A CA 1
ATOM 857 C C . ILE A 1 106 ? 3.582 4.332 -4.564 1.00 92.56 106 ILE A C 1
ATOM 859 O O . ILE A 1 106 ? 3.776 4.579 -3.376 1.00 92.56 106 ILE A O 1
ATOM 863 N N . ILE A 1 107 ? 3.931 3.160 -5.107 1.00 93.00 107 ILE A N 1
ATOM 864 C CA . ILE A 1 107 ? 4.461 2.044 -4.306 1.00 93.00 107 ILE A CA 1
ATOM 865 C C . ILE A 1 107 ? 5.786 2.436 -3.640 1.00 93.00 107 ILE A C 1
ATOM 867 O O . ILE A 1 107 ? 5.992 2.169 -2.456 1.00 93.00 107 ILE A O 1
ATOM 871 N N . ARG A 1 108 ? 6.692 3.090 -4.380 1.00 94.56 108 ARG A N 1
ATOM 872 C CA . ARG A 1 108 ? 7.969 3.582 -3.841 1.00 94.56 108 ARG A CA 1
ATOM 873 C C . ARG A 1 108 ? 7.734 4.533 -2.670 1.00 94.56 108 ARG A C 1
ATOM 875 O O . ARG A 1 108 ? 8.412 4.405 -1.652 1.00 94.56 108 ARG A O 1
ATOM 882 N N . ASP A 1 109 ? 6.825 5.488 -2.826 1.00 94.06 109 ASP A N 1
ATOM 883 C CA . ASP A 1 109 ? 6.578 6.526 -1.829 1.00 94.06 109 ASP A CA 1
ATOM 884 C C . ASP A 1 109 ? 5.950 5.925 -0.563 1.00 94.06 109 ASP A C 1
ATOM 886 O O . ASP A 1 109 ? 6.405 6.235 0.539 1.00 94.06 109 ASP A O 1
ATOM 890 N N . THR A 1 110 ? 5.032 4.962 -0.695 1.00 94.12 110 THR A N 1
ATOM 891 C CA . THR A 1 110 ? 4.500 4.195 0.444 1.00 94.12 110 THR A CA 1
ATOM 892 C C . THR A 1 110 ? 5.597 3.429 1.191 1.00 94.12 110 THR A C 1
ATOM 894 O O . THR A 1 110 ? 5.646 3.474 2.422 1.00 94.12 110 THR A O 1
ATOM 897 N N . ILE A 1 111 ? 6.536 2.781 0.488 1.00 93.12 111 ILE A N 1
ATOM 898 C CA . ILE A 1 111 ? 7.674 2.092 1.131 1.00 93.12 111 ILE A CA 1
ATOM 899 C C . ILE A 1 111 ? 8.556 3.090 1.889 1.00 93.12 111 ILE A C 1
ATOM 901 O O . ILE A 1 111 ? 8.959 2.839 3.026 1.00 93.12 111 ILE A O 1
ATOM 905 N N . GLN A 1 112 ? 8.837 4.250 1.290 1.00 92.88 112 GLN A N 1
ATOM 906 C CA . GLN A 1 112 ? 9.622 5.298 1.946 1.00 92.88 112 GLN A CA 1
ATOM 907 C C . GLN A 1 112 ? 8.932 5.849 3.194 1.00 92.88 112 GLN A C 1
ATOM 909 O O . GLN A 1 112 ? 9.612 6.171 4.168 1.00 92.88 112 GLN A O 1
ATOM 914 N N . LEU A 1 113 ? 7.605 5.979 3.179 1.00 93.00 113 LEU A N 1
ATOM 915 C CA . LEU A 1 113 ? 6.829 6.366 4.355 1.00 93.00 113 LEU A CA 1
ATOM 916 C C . LEU A 1 113 ? 6.855 5.266 5.422 1.00 93.00 113 LEU A C 1
ATOM 918 O O . LEU A 1 113 ? 7.100 5.572 6.586 1.00 93.00 113 LEU A O 1
ATOM 922 N N . THR A 1 114 ? 6.718 4.000 5.020 1.00 92.19 114 THR A N 1
ATOM 923 C CA . THR A 1 114 ? 6.798 2.830 5.911 1.00 92.19 114 THR A CA 1
ATOM 924 C C . THR A 1 114 ? 8.128 2.787 6.669 1.00 92.19 114 THR A C 1
ATOM 926 O O . THR A 1 114 ? 8.155 2.579 7.879 1.00 92.19 114 THR A O 1
ATOM 929 N N . TRP A 1 115 ? 9.252 3.051 5.995 1.00 90.69 115 TRP A N 1
ATOM 930 C CA . TRP A 1 115 ? 10.575 3.079 6.632 1.00 90.69 115 TRP A CA 1
ATOM 931 C C . TRP A 1 115 ? 10.794 4.231 7.614 1.00 90.69 115 TRP A C 1
ATOM 933 O O . TRP A 1 115 ? 11.680 4.133 8.460 1.00 90.69 115 TRP A O 1
ATOM 943 N N . LYS A 1 116 ? 10.006 5.308 7.527 1.00 90.50 116 LYS A N 1
ATOM 944 C CA . LYS A 1 116 ? 10.072 6.436 8.471 1.00 90.50 116 LYS A CA 1
ATOM 945 C C . LYS A 1 116 ? 9.295 6.177 9.764 1.00 90.50 116 LYS A C 1
ATOM 947 O O . LYS A 1 116 ? 9.398 6.979 10.691 1.00 90.50 116 LYS A O 1
ATOM 952 N N . LEU A 1 117 ? 8.505 5.105 9.825 1.00 90.75 117 LEU A N 1
ATOM 953 C CA . LEU A 1 117 ? 7.768 4.721 11.025 1.00 90.75 117 LEU A CA 1
ATOM 954 C C . LEU A 1 117 ? 8.718 4.178 12.104 1.00 90.75 117 LEU A C 1
ATOM 956 O O . LEU A 1 117 ? 9.806 3.680 11.804 1.00 90.75 117 LEU A O 1
ATOM 960 N N . SER A 1 118 ? 8.281 4.247 13.366 1.00 90.56 118 SER A N 1
ATOM 961 C CA . SER A 1 118 ? 8.947 3.536 14.462 1.00 90.56 118 SER A CA 1
ATOM 962 C C . SER A 1 118 ? 8.956 2.030 14.198 1.00 90.56 118 SER A C 1
ATOM 964 O O . SER A 1 118 ? 8.091 1.524 13.486 1.00 90.56 118 SER A O 1
ATOM 966 N N . ASP A 1 119 ? 9.907 1.304 14.788 1.00 88.62 119 ASP A N 1
ATOM 967 C CA . ASP A 1 119 ? 10.075 -0.134 14.539 1.00 88.62 119 ASP A CA 1
ATOM 968 C C . ASP A 1 119 ? 8.793 -0.937 14.810 1.00 88.62 119 ASP A C 1
ATOM 970 O O . ASP A 1 119 ? 8.409 -1.760 13.983 1.00 88.62 119 ASP A O 1
ATOM 974 N N . GLU A 1 120 ? 8.085 -0.634 15.902 1.00 89.19 120 GLU A N 1
ATOM 975 C CA . GLU A 1 120 ? 6.803 -1.267 16.247 1.00 89.19 120 GLU A CA 1
ATOM 976 C C . GLU A 1 120 ? 5.738 -1.046 15.161 1.00 89.19 120 GLU A C 1
ATOM 978 O O . GLU A 1 120 ? 5.154 -1.999 14.651 1.00 89.19 120 GLU A O 1
ATOM 983 N N . LYS A 1 121 ? 5.530 0.209 14.740 1.00 90.25 121 LYS A N 1
ATOM 984 C CA . LYS A 1 121 ? 4.532 0.563 13.718 1.00 90.25 121 LYS A CA 1
ATOM 985 C C . LYS A 1 121 ? 4.903 0.015 12.347 1.00 90.25 121 LYS A C 1
ATOM 987 O O . LYS A 1 121 ? 4.041 -0.443 11.603 1.00 90.25 121 LYS A O 1
ATOM 992 N N . ARG A 1 122 ? 6.193 0.063 12.011 1.00 91.56 122 ARG A N 1
ATOM 993 C CA . ARG A 1 122 ? 6.726 -0.498 10.772 1.00 91.56 122 ARG A CA 1
ATOM 994 C C . ARG A 1 122 ? 6.452 -1.995 10.710 1.00 91.56 122 ARG A C 1
ATOM 996 O O . ARG A 1 122 ? 6.022 -2.466 9.665 1.00 91.56 122 ARG A O 1
ATOM 1003 N N . HIS A 1 123 ? 6.654 -2.717 11.810 1.00 91.06 123 HIS A N 1
ATOM 1004 C CA . HIS A 1 123 ? 6.373 -4.147 11.871 1.00 91.06 123 HIS A CA 1
ATOM 1005 C C . HIS A 1 123 ? 4.894 -4.443 11.583 1.00 91.06 123 HIS A C 1
ATOM 1007 O O . HIS A 1 123 ? 4.609 -5.221 10.678 1.00 91.06 123 HIS A O 1
ATOM 1013 N N . SER A 1 124 ? 3.966 -3.731 12.233 1.00 89.94 124 SER A N 1
ATOM 1014 C CA . SER A 1 124 ? 2.523 -3.881 11.975 1.00 89.94 124 SER A CA 1
ATOM 1015 C C . SER A 1 124 ? 2.121 -3.555 10.534 1.00 89.94 124 SER A C 1
ATOM 1017 O O . SER A 1 124 ? 1.219 -4.179 9.985 1.00 89.94 124 SER A O 1
ATOM 1019 N N . VAL A 1 125 ? 2.774 -2.578 9.893 1.00 91.12 125 VAL A N 1
ATOM 1020 C CA . VAL A 1 125 ? 2.545 -2.296 8.467 1.00 91.12 125 VAL A CA 1
ATOM 1021 C C . VAL A 1 125 ? 3.072 -3.436 7.602 1.00 91.12 125 VAL A C 1
ATOM 1023 O O . VAL A 1 125 ? 2.383 -3.849 6.674 1.00 91.12 125 VAL A O 1
ATOM 1026 N N . ILE A 1 126 ? 4.273 -3.948 7.887 1.00 91.12 126 ILE A N 1
ATOM 1027 C CA . ILE A 1 126 ? 4.922 -5.012 7.106 1.00 91.12 126 ILE A CA 1
ATOM 1028 C C . ILE A 1 126 ? 4.093 -6.293 7.095 1.00 91.12 126 ILE A C 1
ATOM 1030 O O . ILE A 1 126 ? 4.017 -6.927 6.049 1.00 91.12 126 ILE A O 1
ATOM 1034 N N . GLU A 1 127 ? 3.411 -6.627 8.190 1.00 90.12 127 GLU A N 1
ATOM 1035 C CA . GLU A 1 127 ? 2.493 -7.774 8.249 1.00 90.12 127 GLU A CA 1
ATOM 1036 C C . GLU A 1 127 ? 1.369 -7.712 7.195 1.00 90.12 127 GLU A C 1
ATOM 1038 O O . GLU A 1 127 ? 0.819 -8.747 6.830 1.00 90.12 127 GLU A O 1
ATOM 1043 N N . LYS A 1 128 ? 1.060 -6.524 6.652 1.00 87.25 128 LYS A N 1
ATOM 1044 C CA . LYS A 1 128 ? 0.082 -6.335 5.563 1.00 87.25 128 LYS A CA 1
ATOM 1045 C C . LYS A 1 128 ? 0.671 -6.479 4.157 1.00 87.25 128 LYS A C 1
ATOM 1047 O O . LYS A 1 128 ? -0.069 -6.511 3.176 1.00 87.25 128 LYS A O 1
ATOM 1052 N N . TRP A 1 129 ? 1.995 -6.535 4.022 1.00 89.12 129 TRP A N 1
ATOM 1053 C CA . TRP A 1 129 ? 2.662 -6.778 2.740 1.00 89.12 129 TRP A CA 1
ATOM 1054 C C . TRP A 1 129 ? 2.709 -8.278 2.430 1.00 89.12 129 TRP A C 1
ATOM 105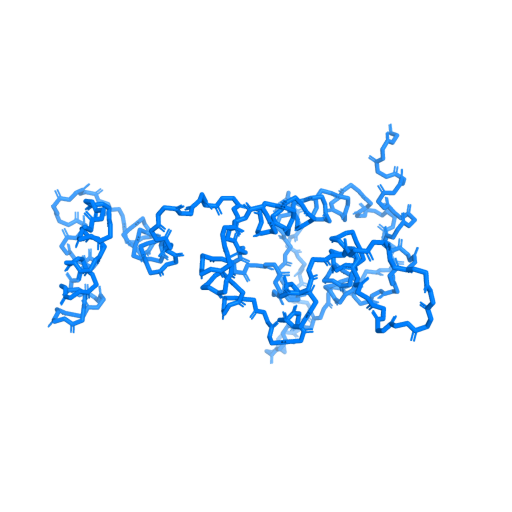6 O O . TRP A 1 129 ? 2.592 -9.111 3.323 1.00 89.12 129 TRP A O 1
ATOM 1066 N N . GLN A 1 130 ? 2.955 -8.646 1.167 1.00 86.00 130 GLN A N 1
ATOM 1067 C CA . GLN A 1 130 ? 3.286 -10.039 0.845 1.00 86.00 130 GLN A CA 1
ATOM 1068 C C . GLN A 1 130 ? 4.601 -10.464 1.516 1.00 86.00 130 GLN A C 1
ATOM 1070 O O . GLN A 1 130 ? 5.590 -9.730 1.445 1.00 86.00 130 GLN A O 1
ATOM 1075 N N . ASP A 1 131 ? 4.616 -11.676 2.079 1.00 88.25 131 ASP A N 1
ATOM 1076 C CA . ASP A 1 131 ? 5.724 -12.263 2.856 1.00 88.25 131 ASP A CA 1
ATOM 1077 C C . ASP A 1 131 ? 7.102 -12.104 2.203 1.00 88.25 131 ASP A C 1
ATOM 1079 O O . ASP A 1 131 ? 8.099 -11.811 2.859 1.00 88.25 131 ASP A O 1
ATOM 1083 N N . GLU A 1 132 ? 7.171 -12.235 0.879 1.00 87.62 132 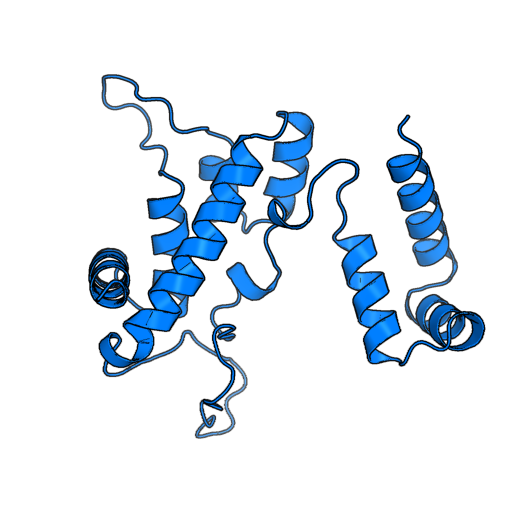GLU A N 1
ATOM 1084 C CA . GLU A 1 132 ? 8.422 -12.113 0.124 1.00 87.62 132 GLU A CA 1
ATOM 1085 C C . GLU A 1 132 ? 9.099 -10.733 0.222 1.00 87.62 132 GLU A C 1
ATOM 1087 O O . GLU A 1 132 ? 10.285 -10.603 -0.089 1.00 87.62 132 GLU A O 1
ATOM 1092 N N . TYR A 1 133 ? 8.365 -9.697 0.634 1.00 87.31 133 TYR A N 1
ATOM 1093 C CA . TYR A 1 133 ? 8.892 -8.349 0.828 1.00 87.31 133 TYR A CA 1
ATOM 1094 C C . TYR A 1 133 ? 9.198 -8.036 2.295 1.00 87.31 133 TYR A C 1
ATOM 1096 O O . TYR A 1 133 ? 9.848 -7.023 2.557 1.00 87.31 133 TYR A O 1
ATOM 1104 N N . HIS A 1 134 ? 8.800 -8.886 3.249 1.00 88.69 134 HIS A N 1
ATOM 1105 C CA . HIS A 1 134 ? 8.946 -8.606 4.683 1.00 88.69 134 HIS A CA 1
ATOM 1106 C C . HIS A 1 134 ? 10.401 -8.359 5.077 1.00 88.69 134 HIS A C 1
ATOM 1108 O O . HIS A 1 134 ? 10.711 -7.342 5.693 1.00 88.69 134 HIS A O 1
ATOM 1114 N N . ASP A 1 135 ? 11.320 -9.230 4.658 1.00 84.62 135 ASP A N 1
ATOM 1115 C CA . ASP A 1 135 ? 12.752 -9.087 4.954 1.00 84.62 135 ASP A CA 1
ATOM 1116 C C . ASP A 1 135 ? 13.353 -7.800 4.375 1.00 84.62 135 ASP A C 1
ATOM 1118 O O . ASP A 1 135 ? 14.222 -7.175 4.989 1.00 84.62 135 ASP A O 1
ATOM 1122 N N . HIS A 1 136 ? 12.890 -7.397 3.190 1.00 83.38 136 HIS A N 1
ATOM 1123 C CA . HIS A 1 136 ? 13.353 -6.189 2.513 1.00 83.38 136 HIS A CA 1
ATOM 1124 C C . HIS A 1 136 ? 12.805 -4.915 3.159 1.00 83.38 136 HIS A C 1
ATOM 1126 O O . HIS A 1 136 ? 13.486 -3.896 3.159 1.00 83.38 136 HIS A O 1
ATOM 1132 N N . LEU A 1 137 ? 11.600 -4.966 3.723 1.00 84.38 137 LEU A N 1
ATOM 1133 C CA . LEU A 1 137 ? 10.978 -3.823 4.385 1.00 84.38 137 LEU A CA 1
ATOM 1134 C C . LEU A 1 137 ? 11.424 -3.685 5.843 1.00 84.38 137 LEU A C 1
ATOM 1136 O O . LEU A 1 137 ? 11.519 -2.566 6.345 1.00 84.38 137 LEU A O 1
ATOM 11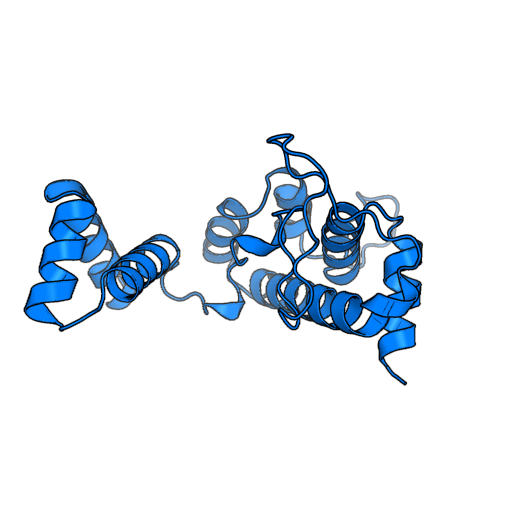40 N N . ASN A 1 138 ? 11.754 -4.797 6.505 1.00 82.62 138 ASN A N 1
ATOM 1141 C CA . ASN A 1 138 ? 12.286 -4.797 7.867 1.00 82.62 138 ASN A CA 1
ATOM 1142 C C . ASN A 1 138 ? 13.693 -4.196 7.935 1.00 82.62 138 ASN A C 1
ATOM 1144 O O . ASN A 1 138 ? 14.055 -3.574 8.935 1.00 82.62 138 ASN A O 1
ATOM 1148 N N . LYS A 1 139 ? 14.485 -4.366 6.872 1.00 78.31 139 LYS A N 1
ATOM 1149 C CA . LYS A 1 139 ? 15.846 -3.837 6.774 1.00 78.31 139 LYS A CA 1
ATOM 1150 C C . LYS A 1 139 ? 15.815 -2.506 6.034 1.00 78.31 139 LYS A C 1
ATOM 1152 O O . LYS A 1 139 ? 15.638 -2.470 4.822 1.00 78.31 139 LYS A O 1
ATOM 1157 N N . ILE A 1 140 ? 16.020 -1.407 6.756 1.00 69.44 140 ILE A N 1
ATOM 1158 C CA . ILE A 1 140 ? 16.240 -0.105 6.118 1.00 69.44 140 ILE A CA 1
ATOM 1159 C C . ILE A 1 140 ? 17.559 -0.195 5.332 1.00 69.44 140 ILE A C 1
ATOM 1161 O O . ILE A 1 140 ? 18.550 -0.665 5.896 1.00 69.44 140 ILE A O 1
ATOM 1165 N N . PRO A 1 141 ? 17.614 0.228 4.055 1.00 66.06 141 PRO A N 1
ATOM 1166 C CA . PRO A 1 141 ? 18.857 0.233 3.301 1.00 66.06 141 PRO A CA 1
ATOM 1167 C C . PRO A 1 141 ? 19.869 1.140 3.998 1.00 66.06 141 PRO A C 1
ATOM 1169 O O . PRO A 1 141 ? 19.710 2.360 4.032 1.00 66.06 141 PRO A O 1
ATOM 1172 N N . VAL A 1 142 ? 20.914 0.539 4.560 1.00 60.78 142 VAL A N 1
ATOM 1173 C CA . VAL A 1 142 ? 22.084 1.255 5.065 1.00 60.78 142 VAL A CA 1
ATOM 1174 C C . VAL A 1 142 ? 23.188 1.078 4.034 1.00 60.78 142 VAL A C 1
ATOM 1176 O O . VAL A 1 142 ? 23.434 -0.035 3.570 1.00 60.78 142 VAL A O 1
ATOM 1179 N N . THR A 1 143 ? 23.858 2.164 3.655 1.00 54.75 143 THR A N 1
ATOM 1180 C CA . THR A 1 143 ? 25.053 2.086 2.810 1.00 54.75 143 THR A CA 1
ATOM 1181 C C . THR A 1 143 ? 26.180 1.455 3.626 1.00 54.75 143 THR A C 1
ATOM 1183 O O . THR A 1 143 ? 26.906 2.157 4.328 1.00 54.75 143 THR A O 1
ATOM 1186 N N . LEU A 1 144 ? 26.303 0.129 3.579 1.00 50.44 144 LEU A N 1
ATOM 1187 C CA . LEU A 1 144 ? 27.396 -0.600 4.217 1.00 50.44 144 LEU A CA 1
ATOM 1188 C C . LEU A 1 144 ? 28.461 -0.959 3.167 1.00 50.44 144 LEU A C 1
ATOM 1190 O O . LEU A 1 144 ? 28.117 -1.395 2.067 1.00 50.44 144 LEU A O 1
ATOM 1194 N N . PRO A 1 145 ? 29.756 -0.751 3.457 1.00 45.78 145 PRO A N 1
ATOM 1195 C CA . PRO A 1 145 ? 30.829 -1.208 2.587 1.00 45.78 145 PRO A CA 1
ATOM 1196 C C . PRO A 1 145 ? 31.029 -2.726 2.735 1.00 45.78 145 PRO A C 1
ATOM 1198 O O . PRO A 1 145 ? 31.492 -3.181 3.776 1.00 45.78 145 PRO A O 1
ATOM 1201 N N . GLY A 1 146 ? 30.734 -3.502 1.687 1.00 55.31 146 GLY A N 1
ATOM 1202 C CA . GLY A 1 146 ? 31.047 -4.939 1.605 1.00 55.31 146 GLY A CA 1
ATOM 1203 C C . GLY A 1 146 ? 29.884 -5.826 1.141 1.00 55.31 146 GLY A C 1
ATOM 1204 O O . GLY A 1 146 ? 28.760 -5.354 0.999 1.00 55.31 146 GLY A O 1
ATOM 1205 N N . ASP A 1 147 ? 30.179 -7.113 0.908 1.00 48.22 147 ASP A N 1
ATOM 1206 C CA . ASP A 1 147 ? 29.263 -8.184 0.454 1.00 48.22 147 ASP A CA 1
ATOM 1207 C C . ASP A 1 147 ? 28.241 -8.620 1.533 1.00 48.22 147 ASP A C 1
ATOM 1209 O O . ASP A 1 147 ? 27.981 -9.807 1.743 1.00 48.22 147 ASP A O 1
ATOM 1213 N N . GLU A 1 148 ? 27.649 -7.672 2.254 1.00 55.00 148 GLU A N 1
ATOM 1214 C CA . GLU A 1 148 ? 26.514 -7.963 3.128 1.00 55.00 148 GLU A CA 1
ATOM 1215 C C . GLU A 1 148 ? 25.208 -7.952 2.327 1.00 55.00 148 GLU A C 1
ATOM 1217 O O . GLU A 1 148 ? 25.065 -7.219 1.347 1.00 55.00 148 GLU A O 1
ATOM 1222 N N . LEU A 1 149 ? 24.274 -8.825 2.732 1.00 53.72 149 LEU A N 1
ATOM 1223 C CA . LEU A 1 149 ? 22.944 -9.036 2.149 1.00 53.72 149 LEU A CA 1
ATOM 1224 C C . LEU A 1 149 ? 22.419 -7.800 1.406 1.00 53.72 149 LEU A C 1
ATOM 1226 O O . LEU A 1 149 ? 22.164 -6.770 2.027 1.00 53.72 149 LEU A O 1
ATOM 1230 N N . LYS A 1 150 ? 22.204 -7.923 0.089 1.00 63.44 150 LYS A N 1
ATOM 1231 C CA . LYS A 1 150 ? 21.687 -6.826 -0.736 1.00 63.44 150 LYS A CA 1
ATOM 1232 C C . LYS A 1 150 ? 20.288 -6.419 -0.253 1.00 63.44 150 LYS A C 1
ATOM 1234 O O . LYS A 1 150 ? 19.284 -7.009 -0.656 1.00 63.44 150 LYS A O 1
ATOM 1239 N N . VAL A 1 151 ? 20.222 -5.410 0.613 1.00 71.50 151 VAL A N 1
ATOM 1240 C CA . VAL A 1 151 ? 18.977 -4.736 0.984 1.00 71.50 151 VAL A CA 1
ATOM 1241 C C . VAL A 1 151 ? 18.528 -3.927 -0.224 1.00 71.50 151 VAL A C 1
ATOM 1243 O O . VAL A 1 151 ? 19.294 -3.138 -0.775 1.00 71.50 151 VAL A O 1
ATOM 1246 N N . LEU A 1 152 ? 17.300 -4.166 -0.675 1.00 82.06 152 LEU A N 1
ATOM 1247 C CA . LEU A 1 152 ? 16.751 -3.470 -1.829 1.00 82.06 152 LEU A CA 1
ATOM 1248 C C . LEU A 1 152 ? 16.299 -2.077 -1.423 1.00 82.06 152 LEU A C 1
ATOM 1250 O O . LEU A 1 152 ? 15.658 -1.891 -0.393 1.00 82.06 152 LEU A O 1
ATOM 1254 N N . SER A 1 153 ? 16.577 -1.105 -2.275 1.00 87.94 153 SER A N 1
ATOM 1255 C CA . SER A 1 153 ? 15.982 0.222 -2.174 1.00 87.94 153 SER A CA 1
ATOM 1256 C C . SER A 1 153 ? 14.466 0.180 -2.412 1.00 87.94 153 SER A C 1
ATOM 1258 O O . SER A 1 153 ? 13.951 -0.715 -3.085 1.00 87.94 153 SER A O 1
ATOM 1260 N N . ALA A 1 154 ? 13.745 1.203 -1.936 1.00 89.88 154 ALA A N 1
ATOM 1261 C CA . ALA A 1 154 ? 12.302 1.342 -2.169 1.00 89.88 154 ALA A CA 1
ATOM 1262 C C . ALA A 1 154 ? 11.961 1.280 -3.667 1.00 89.88 154 ALA A C 1
ATOM 1264 O O . ALA A 1 154 ? 10.969 0.680 -4.070 1.00 89.88 154 ALA A O 1
ATOM 1265 N N . THR A 1 155 ? 12.831 1.853 -4.504 1.00 91.38 155 THR A N 1
ATOM 1266 C CA . THR A 1 155 ? 12.705 1.828 -5.963 1.00 91.38 155 THR A CA 1
ATOM 1267 C C . THR A 1 155 ? 12.857 0.421 -6.538 1.00 91.38 155 THR A C 1
ATOM 1269 O O . THR A 1 155 ? 12.088 0.049 -7.418 1.00 91.38 155 THR A O 1
ATOM 1272 N N . GLU A 1 156 ? 13.820 -0.373 -6.062 1.00 90.94 156 GLU A N 1
ATOM 1273 C CA . GLU A 1 156 ? 13.991 -1.765 -6.506 1.00 90.94 156 GLU A CA 1
ATOM 1274 C C . GLU A 1 156 ? 12.792 -2.632 -6.099 1.00 90.94 156 GLU A C 1
ATOM 1276 O O . GLU A 1 156 ? 12.293 -3.410 -6.911 1.00 90.94 156 GLU A O 1
ATOM 1281 N N . ILE A 1 157 ? 12.274 -2.460 -4.878 1.00 90.88 157 ILE A N 1
ATOM 1282 C CA . ILE A 1 157 ? 11.069 -3.169 -4.424 1.00 90.88 157 ILE A CA 1
ATOM 1283 C C . ILE A 1 157 ? 9.863 -2.770 -5.289 1.00 90.88 157 ILE A C 1
ATOM 1285 O O . ILE A 1 157 ? 9.178 -3.643 -5.821 1.00 90.88 157 ILE A O 1
ATOM 1289 N N . ALA A 1 158 ? 9.642 -1.471 -5.518 1.00 92.50 158 ALA A N 1
ATOM 1290 C CA . ALA A 1 158 ? 8.566 -0.992 -6.385 1.00 92.50 158 ALA A CA 1
ATOM 1291 C C . ALA A 1 158 ? 8.691 -1.530 -7.822 1.00 92.50 158 ALA A C 1
ATOM 1293 O O . ALA A 1 158 ? 7.716 -2.013 -8.396 1.00 92.50 158 ALA A O 1
ATOM 1294 N N . ASN A 1 159 ? 9.900 -1.532 -8.395 1.00 93.00 159 ASN A N 1
ATOM 1295 C CA . ASN A 1 159 ? 10.147 -2.108 -9.717 1.00 93.00 159 ASN A CA 1
ATOM 1296 C C . ASN A 1 159 ? 9.795 -3.599 -9.767 1.00 93.00 159 ASN A C 1
ATOM 1298 O O . ASN A 1 159 ? 9.243 -4.042 -10.773 1.00 93.00 159 ASN A O 1
ATOM 1302 N N . ARG A 1 160 ? 10.081 -4.370 -8.708 1.00 91.88 160 ARG A N 1
ATOM 1303 C CA . ARG A 1 160 ? 9.722 -5.796 -8.620 1.00 91.88 160 ARG A CA 1
ATOM 1304 C C . ARG A 1 160 ? 8.221 -6.015 -8.632 1.00 91.88 160 ARG A C 1
ATOM 1306 O O . ARG A 1 160 ? 7.746 -6.863 -9.386 1.00 91.88 160 ARG A O 1
ATOM 1313 N N . VAL A 1 161 ? 7.497 -5.261 -7.810 1.00 90.50 161 VAL A N 1
ATOM 1314 C CA . VAL A 1 161 ? 6.035 -5.352 -7.718 1.00 90.50 161 VAL A CA 1
ATOM 1315 C C . VAL A 1 161 ? 5.409 -5.084 -9.090 1.00 90.50 161 VAL A C 1
ATOM 1317 O O . VAL A 1 161 ? 4.681 -5.922 -9.630 1.00 90.50 161 VAL A O 1
ATOM 1320 N N . VAL A 1 162 ? 5.792 -3.973 -9.722 1.00 90.19 162 VAL A N 1
ATOM 1321 C CA . VAL A 1 162 ? 5.279 -3.590 -11.044 1.00 90.19 162 VAL A CA 1
ATOM 1322 C C . VAL A 1 162 ? 5.730 -4.584 -12.125 1.00 90.19 162 VAL A C 1
ATOM 1324 O O . VAL A 1 162 ? 4.941 -4.990 -12.977 1.00 90.19 162 VAL A O 1
ATOM 1327 N N . ALA A 1 163 ? 6.976 -5.064 -12.092 1.00 88.81 163 ALA A N 1
ATOM 1328 C CA . ALA A 1 163 ? 7.473 -6.052 -13.053 1.00 88.81 163 ALA A CA 1
ATOM 1329 C C . ALA A 1 163 ? 6.638 -7.341 -13.042 1.00 88.81 163 ALA A C 1
ATOM 1331 O O . ALA A 1 163 ? 6.299 -7.858 -14.111 1.00 88.81 163 ALA A O 1
ATOM 1332 N N . LYS A 1 164 ? 6.250 -7.823 -11.853 1.00 87.69 164 LYS A N 1
ATOM 1333 C CA . LYS A 1 164 ? 5.360 -8.981 -11.710 1.00 87.69 164 LYS A CA 1
ATOM 1334 C C . LYS A 1 164 ? 3.986 -8.724 -12.318 1.00 87.69 164 LYS A C 1
ATOM 1336 O O . LYS A 1 164 ? 3.531 -9.545 -13.117 1.00 87.69 164 LYS A O 1
ATOM 1341 N N . ARG A 1 165 ? 3.362 -7.578 -12.018 1.00 85.50 165 ARG A N 1
ATOM 1342 C CA . ARG A 1 165 ? 2.050 -7.197 -12.573 1.00 85.50 165 ARG A CA 1
ATOM 1343 C C . ARG A 1 165 ? 2.051 -7.193 -14.099 1.00 85.50 165 ARG A C 1
ATOM 1345 O O . ARG A 1 165 ? 1.148 -7.749 -14.716 1.00 85.50 165 ARG A O 1
ATOM 1352 N N . TYR A 1 166 ? 3.096 -6.645 -14.712 1.00 82.56 166 TYR A N 1
ATOM 1353 C CA . TYR A 1 166 ? 3.206 -6.504 -16.167 1.00 82.56 166 TYR A CA 1
ATOM 1354 C C . TYR A 1 166 ? 3.884 -7.685 -16.879 1.00 82.56 166 TYR A C 1
ATOM 1356 O O . TYR A 1 166 ? 4.197 -7.576 -18.067 1.00 82.56 166 TYR A O 1
ATOM 1364 N N . SER A 1 167 ? 4.144 -8.808 -16.191 1.00 83.50 167 SER A N 1
ATOM 1365 C CA . SER A 1 167 ? 4.895 -9.948 -16.758 1.00 83.50 167 SER A CA 1
ATOM 1366 C C . SER A 1 167 ? 6.203 -9.525 -17.443 1.00 83.50 167 SER A C 1
ATOM 1368 O O . SER A 1 167 ? 6.505 -9.950 -18.561 1.00 83.50 167 SER A O 1
ATOM 1370 N N . SER A 1 168 ? 6.962 -8.640 -16.802 1.00 84.56 168 SER A N 1
ATOM 1371 C CA . SER A 1 168 ? 8.112 -7.963 -17.398 1.00 84.56 168 SER A CA 1
ATOM 1372 C C . SER A 1 168 ? 9.376 -8.131 -16.555 1.00 84.56 168 SER A C 1
ATOM 1374 O O . SER A 1 168 ? 9.334 -8.574 -15.412 1.00 84.56 168 SER A O 1
ATOM 1376 N N . LYS A 1 169 ? 10.530 -7.763 -17.121 1.00 87.00 169 LYS A N 1
ATOM 1377 C CA . LYS A 1 169 ? 11.787 -7.621 -16.372 1.00 87.00 169 LYS A CA 1
ATOM 1378 C C . LYS A 1 169 ? 11.814 -6.279 -15.636 1.00 87.00 169 LYS A C 1
ATOM 1380 O O . LYS A 1 169 ? 11.369 -5.275 -16.195 1.00 87.00 169 LYS A O 1
ATOM 1385 N N . GLU A 1 170 ? 12.426 -6.240 -14.452 1.00 87.94 170 GLU A N 1
ATOM 1386 C CA . GLU A 1 170 ? 12.644 -5.008 -13.666 1.00 87.94 170 GLU A CA 1
ATOM 1387 C C . GLU A 1 170 ? 13.337 -3.910 -14.492 1.00 87.94 170 GLU A C 1
ATOM 1389 O O . GLU A 1 170 ? 12.872 -2.775 -14.534 1.00 87.94 170 GLU A O 1
ATOM 1394 N N . SER A 1 171 ? 14.365 -4.263 -15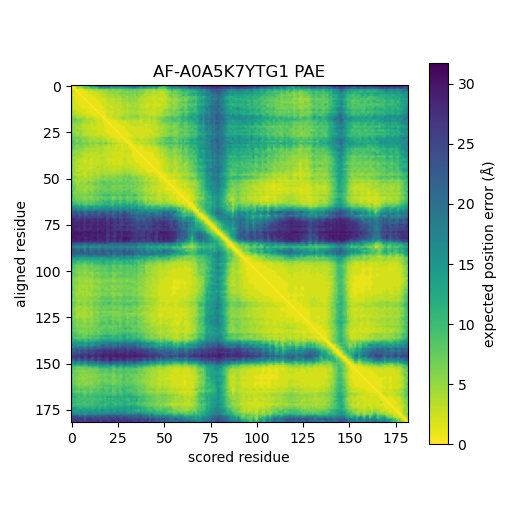.274 1.00 86.19 171 SER A N 1
ATOM 1395 C CA . SER A 1 171 ? 15.083 -3.320 -16.150 1.00 86.19 171 SER A CA 1
ATOM 1396 C C . SER A 1 171 ? 14.198 -2.662 -17.218 1.00 86.19 171 SER A C 1
ATOM 1398 O O . SER A 1 171 ? 14.455 -1.542 -17.667 1.00 86.19 171 SER A O 1
ATOM 1400 N N . SER A 1 172 ? 13.125 -3.341 -17.634 1.00 85.62 172 SER A N 1
ATOM 1401 C CA . SER A 1 172 ? 12.139 -2.754 -18.543 1.00 85.62 172 SER A CA 1
ATOM 1402 C C . SER A 1 172 ? 11.281 -1.725 -17.811 1.00 85.62 172 SER A C 1
ATOM 1404 O O . SER A 1 172 ? 11.059 -0.646 -18.350 1.00 85.62 172 SER A O 1
ATOM 1406 N N . ILE A 1 173 ? 10.869 -2.009 -16.571 1.00 87.88 173 ILE A N 1
ATOM 1407 C CA . ILE A 1 173 ? 10.129 -1.057 -15.728 1.00 87.88 173 ILE A CA 1
ATOM 1408 C C . ILE A 1 173 ? 10.958 0.206 -15.485 1.00 87.88 173 ILE A C 1
ATOM 1410 O O . ILE A 1 173 ? 10.464 1.309 -15.711 1.00 87.88 173 ILE A O 1
ATOM 1414 N N . GLU A 1 174 ? 12.244 0.061 -15.151 1.00 86.56 174 GLU A N 1
ATOM 1415 C CA . GLU A 1 174 ? 13.169 1.194 -15.008 1.00 86.56 174 GLU A CA 1
ATOM 1416 C C . GLU A 1 174 ? 13.225 2.072 -16.262 1.00 86.56 174 GLU A C 1
ATOM 1418 O O . GLU A 1 174 ? 13.243 3.301 -16.171 1.00 86.56 174 GLU A O 1
ATOM 1423 N N . THR A 1 175 ? 13.247 1.441 -17.438 1.00 85.56 175 THR A N 1
ATOM 1424 C CA . THR A 1 175 ? 13.291 2.138 -18.725 1.00 85.56 175 THR A CA 1
ATOM 1425 C C . THR A 1 175 ? 11.998 2.914 -18.970 1.00 85.56 175 THR A C 1
ATOM 1427 O O . THR A 1 175 ? 12.037 4.106 -19.275 1.00 85.56 175 THR A O 1
ATOM 1430 N N . TYR A 1 176 ? 10.837 2.275 -18.811 1.00 80.12 176 TYR A N 1
ATOM 1431 C CA . TYR A 1 176 ? 9.548 2.911 -19.103 1.00 80.12 176 TYR A CA 1
ATOM 1432 C C . TYR A 1 176 ? 9.185 3.998 -18.105 1.00 80.12 176 TYR A C 1
ATOM 1434 O O . TYR A 1 176 ? 8.669 5.043 -18.493 1.00 80.12 176 TYR A O 1
ATOM 1442 N N . ALA A 1 177 ? 9.549 3.813 -16.845 1.00 76.00 177 ALA A N 1
ATOM 1443 C CA . ALA A 1 177 ? 9.294 4.812 -15.834 1.00 76.00 177 ALA A CA 1
ATOM 1444 C C . ALA A 1 177 ? 10.235 6.035 -15.939 1.00 76.00 177 ALA A C 1
ATOM 1446 O O . ALA A 1 177 ? 9.948 7.073 -15.351 1.00 76.00 177 ALA A O 1
ATOM 1447 N N . LYS A 1 178 ? 11.330 5.958 -16.718 1.00 79.06 178 LYS A N 1
ATOM 1448 C CA . LYS A 1 178 ? 12.102 7.136 -17.173 1.00 79.06 178 LYS A CA 1
ATOM 1449 C C . LYS A 1 178 ? 11.471 7.806 -18.398 1.00 79.06 178 LYS A C 1
ATOM 1451 O O . LYS A 1 178 ? 11.482 9.027 -18.495 1.00 79.06 178 LYS A O 1
ATOM 1456 N N . LEU A 1 179 ? 10.915 7.015 -19.321 1.00 69.69 179 LEU A N 1
ATOM 1457 C CA . LEU A 1 179 ? 10.246 7.516 -20.531 1.00 69.69 179 LEU A CA 1
ATOM 1458 C C . LEU A 1 179 ? 8.942 8.261 -20.232 1.00 69.69 179 LEU A C 1
ATOM 1460 O O . LEU A 1 179 ? 8.580 9.159 -20.976 1.00 69.69 179 LEU A O 1
ATOM 1464 N N . GLY A 1 180 ? 8.243 7.916 -19.150 1.00 58.00 180 GLY A N 1
ATOM 1465 C CA . GLY A 1 180 ? 7.040 8.635 -18.735 1.00 58.00 180 GLY A CA 1
ATOM 1466 C C . GLY A 1 180 ? 7.292 10.065 -18.239 1.00 58.00 180 GLY A C 1
ATOM 1467 O O . GLY A 1 180 ? 6.321 10.741 -17.928 1.00 58.00 180 GLY A O 1
ATOM 1468 N N . SER A 1 181 ? 8.546 10.518 -18.096 1.00 54.19 181 SER A N 1
ATOM 1469 C CA . SER A 1 181 ? 8.919 11.847 -17.567 1.00 54.19 181 SER A CA 1
ATOM 1470 C C . SER A 1 181 ? 9.030 12.958 -18.621 1.00 54.19 181 SER A C 1
ATOM 1472 O O . SER A 1 181 ? 9.293 14.100 -18.249 1.00 54.19 181 SER A O 1
ATOM 1474 N N . THR A 1 182 ? 8.864 12.624 -19.903 1.00 46.22 182 THR A N 1
ATOM 1475 C CA . THR A 1 182 ? 8.831 13.563 -21.042 1.00 46.22 182 THR A CA 1
ATOM 1476 C C . THR A 1 182 ? 7.407 13.828 -21.487 1.00 46.22 182 THR A C 1
ATOM 1478 O O . THR A 1 182 ? 7.091 15.005 -21.748 1.00 46.22 182 THR A O 1
#

Secondary structure (DSSP, 8-state):
--HHHHHHHHHHHHHHHH-HHHHHHHHHHHH---HHHHHHHHHHHHH--TTS-GGGSPPGGGG-TT---TT--------S--S-------S-GGGGHHHHHHHHHHHHHHHHHHHTS-HHHHHHHHTTS-GGGHHHHHS-----SSS---PPPHHHHHHHHHHHHTT--HHHHHHHHHHTT-

Nearest PDB structures (foldseek):
  3kxa-assembly2_D  TM=2.865E-01  e=5.255E+00  Neisseria gonorrhoeae FA 1090

Solvent-accessible surface area (backbone atoms only — not comparable to full-atom values): 10716 Å² total; per-residue (Å²): 132,57,72,62,47,52,52,49,53,51,50,53,55,50,38,72,73,60,34,65,71,53,47,35,51,49,36,26,74,76,68,71,35,51,74,68,54,24,48,54,48,52,54,48,58,72,69,54,53,73,101,53,62,72,70,36,45,83,57,82,63,69,79,39,37,68,63,76,81,74,74,89,78,68,84,76,76,75,79,69,95,65,95,66,82,58,46,44,84,64,97,56,62,76,83,41,12,52,45,54,25,54,53,31,50,54,49,20,50,21,45,54,45,30,66,70,42,57,72,72,58,28,50,64,45,43,74,74,48,65,72,91,46,36,71,42,64,74,41,76,69,68,98,65,94,66,100,62,83,86,57,49,49,46,62,55,50,19,30,47,48,50,12,54,27,46,70,48,55,43,72,54,44,59,50,30,41,56,60,46,75,117

Radius of gyration: 19.47 Å; Cα contacts (8 Å, |Δi|>4): 158; chains: 1; bounding box: 60×32×52 Å

pLDDT: mean 78.99, std 16.13, range [35.03, 94.56]

Sequence (182 aa):
MDRISELKSEIDLYIDRLGAEKMTEILMERFALSDNQASSFLDLIDNMIPDVSYEAIPEDWFFDVRVHRVGDTYSVSQKDGSKRGGPIRCKSLKKFAKDIREERDIIRDTIQLTWKLSDEKRHSVIEKWQDEYHDHLNKIPVTLPGDELKVLSATEIANRVVAKRYSSKESSIETYAKLGST

Mean predicted aligned error: 9.67 Å